Protein AF-A0A945LYD2-F1 (afdb_monomer)

Foldseek 3Di:
DLVCLVVVVVDDLQVVLVVLLVLQQDLDNVVVLVVCVVSVNNCVQCVLFDDCQLLRLLSVVCVVVVHGDSLLSVLLRNLNRPDDQQVSLVVNCVSNVPDPVSSVLSSLLRPDDCLLDLPHDVLSLLVVCQVPNLVSSLSNLSSNSSVVCSPDVDDDPCVSSVVSNVCSVPDDHDDDLDDLVLVVVVVDDDDPVSVVLSVVLVVVCSVVVVPDHSVRSSVSSVVVVVVVD

Radius of gyration: 21.85 Å; Cα contacts (8 Å, |Δi|>4): 230; chains: 1; bounding box: 55×28×66 Å

Solvent-accessible surface area (backbone atoms only — not comparable to full-atom values): 12938 Å² total; per-residue (Å²): 110,64,94,53,50,88,57,55,87,77,54,60,41,60,59,52,37,55,50,50,44,54,46,48,55,39,87,72,39,57,72,62,51,52,54,30,44,78,48,53,45,38,50,74,78,38,69,61,56,50,54,56,50,27,32,52,36,33,43,54,54,29,56,78,68,75,53,80,56,35,68,58,46,51,47,24,28,42,65,56,32,76,100,58,38,62,71,47,30,53,57,49,22,63,60,36,58,47,51,72,70,55,30,54,50,47,29,62,52,46,43,88,60,83,45,62,41,76,89,47,55,70,66,43,41,50,52,40,33,69,74,63,32,43,72,50,43,46,53,34,40,50,46,47,52,10,41,54,49,47,75,39,94,68,85,71,81,59,64,52,56,52,49,53,50,46,55,40,71,70,59,72,93,80,75,76,73,72,54,74,64,61,46,44,75,72,68,50,71,93,55,70,68,47,58,55,52,50,51,55,43,48,54,54,33,52,75,53,70,67,66,66,50,51,67,56,48,53,53,50,41,52,53,54,57,70,72,70,116

pLDDT: mean 84.64, std 12.63, range [41.0, 95.0]

Sequence (229 aa):
CRAHADTLPGLSPERVWSEIRRLLMAPDPVPVLEMMGQAGVLQQILPEAGDLGTLGQLVLIERDLNENDPLRRLAAILFGCGDRHEDCAHDIAVRLHLSNAERDRLATILAFEPQAAPEATQVVWRLALYKIGPARFRDRVLLGWADAGAGSGTGADDAPWREMLGVAADWQPVEMPLRGRDVLDLGVPAGEKIGELLAKVEDWWIVGDFAASREACLEKLKEFEQAGD

Structure (mmCIF, N/CA/C/O backbone):
data_AF-A0A945LYD2-F1
#
_entry.id   AF-A0A945LYD2-F1
#
loop_
_atom_site.group_PDB
_atom_site.id
_atom_site.type_symbol
_atom_site.label_atom_id
_atom_site.label_alt_id
_atom_site.label_comp_id
_atom_site.label_asym_id
_atom_site.label_entity_id
_atom_site.label_seq_id
_atom_site.pdbx_PDB_ins_code
_atom_site.Cartn_x
_atom_site.Cartn_y
_atom_site.Cartn_z
_atom_site.occupancy
_atom_site.B_iso_or_equiv
_atom_site.auth_seq_id
_atom_site.auth_comp_id
_atom_site.auth_asym_id
_atom_site.auth_atom_id
_atom_site.pdbx_PDB_model_num
ATOM 1 N N . CYS A 1 1 ? 10.673 -1.289 -34.523 1.00 47.25 1 CYS A N 1
ATOM 2 C CA . CYS A 1 1 ? 9.757 -0.819 -33.459 1.00 47.25 1 CYS A CA 1
ATOM 3 C C . CYS A 1 1 ? 9.175 0.562 -33.764 1.00 47.25 1 CYS A C 1
ATOM 5 O O . CYS A 1 1 ? 7.972 0.634 -33.945 1.00 47.25 1 CYS A O 1
ATOM 7 N N . ARG A 1 2 ? 9.988 1.620 -33.933 1.00 41.47 2 ARG A N 1
ATOM 8 C CA . ARG A 1 2 ? 9.501 2.997 -34.186 1.00 41.47 2 ARG A CA 1
ATOM 9 C C . ARG A 1 2 ? 8.551 3.140 -35.398 1.00 41.47 2 ARG A C 1
ATOM 11 O O . ARG A 1 2 ? 7.560 3.838 -35.302 1.00 41.47 2 ARG A O 1
ATOM 18 N N . ALA A 1 3 ? 8.793 2.418 -36.496 1.00 41.00 3 ALA A N 1
ATOM 19 C CA . ALA A 1 3 ? 7.961 2.470 -37.711 1.00 41.00 3 ALA A CA 1
ATOM 20 C C . ALA A 1 3 ? 6.593 1.751 -37.620 1.00 41.00 3 ALA A C 1
ATOM 22 O O . ALA A 1 3 ? 5.803 1.832 -38.552 1.00 41.00 3 ALA A O 1
ATOM 23 N N . HIS A 1 4 ? 6.321 1.025 -36.529 1.00 51.44 4 HIS A N 1
ATOM 24 C CA . HIS A 1 4 ? 5.069 0.281 -36.328 1.00 51.44 4 HIS A CA 1
ATOM 25 C C . HIS A 1 4 ? 4.388 0.620 -34.992 1.00 51.44 4 HIS A C 1
ATOM 27 O O . HIS A 1 4 ? 3.420 -0.041 -34.624 1.00 51.44 4 HIS A O 1
ATOM 33 N N . ALA A 1 5 ? 4.869 1.635 -34.262 1.00 52.25 5 ALA A N 1
ATOM 34 C CA . ALA A 1 5 ? 4.288 2.044 -32.980 1.00 52.25 5 ALA A CA 1
ATOM 35 C C . ALA A 1 5 ? 2.798 2.413 -33.121 1.00 52.25 5 ALA A C 1
ATOM 37 O O . ALA A 1 5 ? 1.985 2.028 -32.288 1.00 52.25 5 ALA A O 1
ATOM 38 N N . ASP A 1 6 ? 2.420 3.015 -34.249 1.00 54.59 6 ASP A N 1
ATOM 39 C CA . ASP A 1 6 ? 1.044 3.428 -34.555 1.00 54.59 6 ASP A CA 1
ATOM 40 C C . ASP A 1 6 ? 0.073 2.248 -34.780 1.00 54.59 6 ASP A C 1
ATOM 42 O O . ASP A 1 6 ? -1.134 2.448 -34.881 1.00 54.59 6 ASP A O 1
ATOM 46 N N . THR A 1 7 ? 0.575 1.006 -34.856 1.00 53.66 7 THR A N 1
ATOM 47 C CA . THR A 1 7 ? -0.250 -0.216 -34.992 1.00 53.66 7 THR A CA 1
ATOM 48 C C . THR A 1 7 ? -0.587 -0.888 -33.656 1.00 53.66 7 THR A C 1
ATOM 50 O O . THR A 1 7 ? -1.392 -1.819 -33.620 1.00 53.66 7 THR A O 1
ATOM 53 N N . LEU A 1 8 ? -0.026 -0.392 -32.545 1.00 54.53 8 LEU A N 1
ATOM 54 C CA . LEU A 1 8 ? -0.314 -0.865 -31.185 1.00 54.53 8 LEU A CA 1
ATOM 55 C C . LEU A 1 8 ? -1.794 -0.763 -30.756 1.00 54.53 8 LEU A C 1
ATOM 57 O O . LEU A 1 8 ? -2.227 -1.668 -30.043 1.00 54.53 8 LEU A O 1
ATOM 61 N N . PRO A 1 9 ? -2.610 0.215 -31.213 1.00 54.62 9 PRO A N 1
ATOM 62 C CA . PRO A 1 9 ? -4.038 0.272 -30.879 1.00 54.62 9 PRO A CA 1
ATOM 63 C C . PRO A 1 9 ? -4.859 -0.937 -31.366 1.00 54.62 9 PRO A C 1
ATOM 65 O O . PRO A 1 9 ? -6.014 -1.085 -30.980 1.00 54.62 9 PRO A O 1
ATOM 68 N N . GLY A 1 10 ? -4.291 -1.796 -32.226 1.00 53.03 10 GLY A N 1
ATOM 69 C CA . GLY A 1 10 ? -4.915 -3.039 -32.696 1.00 53.03 10 GLY A CA 1
ATOM 70 C C . GLY A 1 10 ? -4.615 -4.282 -31.844 1.00 53.03 10 GLY A C 1
ATOM 71 O O . GLY A 1 10 ? -5.091 -5.370 -32.173 1.00 53.03 10 GLY A O 1
ATOM 72 N N . LEU A 1 11 ? -3.809 -4.164 -30.783 1.00 59.53 11 LEU A N 1
ATOM 73 C CA . LEU A 1 11 ? -3.533 -5.260 -29.850 1.00 59.53 11 LEU A CA 1
ATOM 74 C C . LEU A 1 11 ? -4.596 -5.308 -28.751 1.00 59.53 11 LEU A C 1
ATOM 76 O O . LEU A 1 11 ? -5.030 -4.275 -28.253 1.00 59.53 11 LEU A O 1
ATOM 80 N N . SER A 1 12 ? -4.991 -6.519 -28.341 1.00 70.25 12 SER A N 1
ATOM 81 C CA . SER A 1 12 ? -5.886 -6.670 -27.188 1.00 70.25 12 SER A CA 1
ATOM 82 C C . SER A 1 12 ? -5.200 -6.094 -25.935 1.00 70.25 12 SER A C 1
ATOM 84 O O . SER A 1 12 ? -4.045 -6.458 -25.665 1.00 70.25 12 SER A O 1
ATOM 86 N N . PRO A 1 13 ? -5.878 -5.215 -25.179 1.00 68.12 13 PRO A N 1
ATOM 87 C CA . PRO A 1 13 ? -5.352 -4.614 -23.953 1.00 68.12 13 PRO A CA 1
ATOM 88 C C . PRO A 1 13 ? -4.816 -5.634 -22.938 1.00 68.12 13 PRO A C 1
ATOM 90 O O . PRO A 1 13 ? -3.784 -5.415 -22.305 1.00 68.12 13 PRO A O 1
ATOM 93 N N . GLU A 1 14 ? -5.443 -6.809 -22.852 1.00 68.75 14 GLU A N 1
ATOM 94 C CA . GLU A 1 14 ? -5.019 -7.895 -21.964 1.00 68.75 14 GLU A CA 1
ATOM 95 C C . GLU A 1 14 ? -3.641 -8.451 -22.353 1.00 68.75 14 GLU A C 1
ATOM 97 O O . GLU A 1 14 ? -2.818 -8.788 -21.496 1.00 68.75 14 GLU A O 1
ATOM 102 N N . ARG A 1 15 ? -3.349 -8.523 -23.659 1.00 79.75 15 ARG A N 1
ATOM 103 C CA . ARG A 1 15 ? -2.027 -8.950 -24.141 1.00 79.75 15 ARG A CA 1
ATOM 104 C C . ARG A 1 15 ? -0.981 -7.889 -23.826 1.00 79.75 15 ARG A C 1
ATOM 106 O O . ARG A 1 15 ? 0.113 -8.256 -23.403 1.00 79.75 15 ARG A O 1
ATOM 113 N N . VAL A 1 16 ? -1.334 -6.611 -23.966 1.00 83.38 16 VAL A N 1
ATOM 114 C CA . VAL A 1 16 ? -0.452 -5.477 -23.659 1.00 83.38 16 VAL A CA 1
ATOM 115 C C . VAL A 1 16 ? -0.010 -5.514 -22.194 1.00 83.38 16 VAL A C 1
ATOM 117 O O . VAL A 1 16 ? 1.194 -5.527 -21.934 1.00 83.38 16 VAL A O 1
ATOM 120 N N . TRP A 1 17 ? -0.941 -5.649 -21.242 1.00 85.62 17 TRP A N 1
ATOM 121 C CA . TRP A 1 17 ? -0.569 -5.782 -19.829 1.00 85.62 17 TRP A CA 1
ATOM 122 C C . TRP A 1 17 ? 0.257 -7.040 -19.554 1.00 85.62 17 TRP A C 1
ATOM 124 O O . TRP A 1 17 ? 1.246 -6.974 -18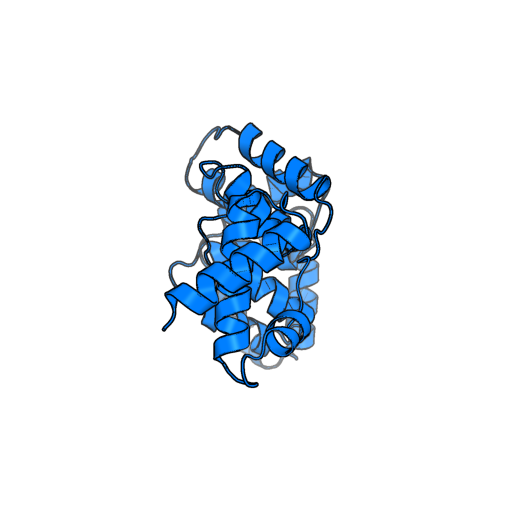.830 1.00 85.62 17 TRP A O 1
ATOM 134 N N . SER A 1 18 ? -0.069 -8.180 -20.172 1.00 85.75 18 SER A N 1
ATOM 135 C CA . SER A 1 18 ? 0.705 -9.415 -19.973 1.00 85.75 18 SER A CA 1
ATOM 136 C C . SER A 1 18 ? 2.171 -9.302 -20.423 1.00 85.75 18 SER A C 1
ATOM 138 O O . SER A 1 18 ? 3.049 -9.930 -19.827 1.00 85.75 18 SER A O 1
ATOM 140 N N . GLU A 1 19 ? 2.442 -8.535 -21.484 1.00 89.94 19 GLU A N 1
ATOM 141 C CA . GLU A 1 19 ? 3.795 -8.268 -21.984 1.00 89.94 19 GLU A CA 1
ATOM 142 C C . GLU A 1 19 ? 4.511 -7.255 -21.081 1.00 89.94 19 GLU A C 1
ATOM 144 O O . GLU A 1 19 ? 5.646 -7.507 -20.680 1.00 89.94 19 GLU A O 1
ATOM 149 N N . ILE A 1 20 ? 3.840 -6.165 -20.677 1.00 89.44 20 ILE A N 1
ATOM 150 C CA . ILE A 1 20 ? 4.404 -5.193 -19.722 1.00 89.44 20 ILE A CA 1
ATOM 151 C C . ILE A 1 20 ? 4.743 -5.875 -18.402 1.00 89.44 20 ILE A C 1
ATOM 153 O O . ILE A 1 20 ? 5.842 -5.708 -17.889 1.00 89.44 20 ILE A O 1
ATOM 157 N 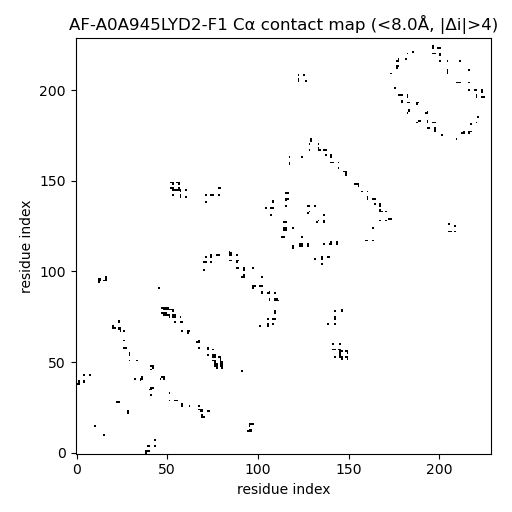N . ARG A 1 21 ? 3.838 -6.689 -17.857 1.00 91.38 21 ARG A N 1
ATOM 158 C CA . ARG A 1 21 ? 4.070 -7.422 -16.612 1.00 91.38 21 ARG A CA 1
ATOM 159 C C . ARG A 1 21 ? 5.304 -8.314 -16.720 1.00 91.38 21 ARG A C 1
ATOM 161 O O . ARG A 1 21 ? 6.131 -8.305 -15.816 1.00 91.38 21 ARG A O 1
ATOM 168 N N . ARG A 1 22 ? 5.459 -9.047 -17.829 1.00 91.81 22 ARG A N 1
ATOM 169 C CA . ARG A 1 22 ? 6.655 -9.867 -18.091 1.00 91.81 22 ARG A CA 1
ATOM 170 C C . ARG A 1 22 ? 7.920 -9.025 -18.186 1.00 91.81 22 ARG A C 1
ATOM 172 O O . ARG A 1 22 ? 8.936 -9.418 -17.621 1.00 91.81 22 ARG A O 1
ATOM 179 N N . LEU A 1 23 ? 7.848 -7.876 -18.855 1.00 93.00 23 LEU A N 1
ATOM 180 C CA . LEU A 1 23 ? 8.952 -6.927 -18.928 1.00 93.00 23 LEU A CA 1
ATOM 181 C C . LEU A 1 23 ? 9.345 -6.431 -17.531 1.00 93.00 23 LEU A C 1
ATOM 183 O O . LEU A 1 23 ? 10.512 -6.505 -17.169 1.00 93.00 23 LEU A O 1
ATOM 187 N N . LEU A 1 24 ? 8.375 -6.001 -16.722 1.00 94.19 24 LEU A N 1
ATOM 188 C CA . LEU A 1 24 ? 8.600 -5.496 -15.366 1.00 94.19 24 LEU A CA 1
ATOM 189 C C . LEU A 1 24 ? 9.110 -6.575 -14.404 1.00 94.19 24 LEU A C 1
ATOM 191 O O . LEU A 1 24 ? 9.781 -6.239 -13.436 1.00 94.19 24 LEU A O 1
ATOM 195 N N . MET A 1 25 ? 8.848 -7.857 -14.668 1.00 93.75 25 MET A N 1
ATOM 196 C CA . MET A 1 25 ? 9.414 -8.972 -13.898 1.00 93.75 25 MET A CA 1
ATOM 197 C C . MET A 1 25 ? 10.891 -9.260 -14.209 1.00 93.75 25 MET A C 1
ATOM 199 O O . MET A 1 25 ? 11.510 -10.031 -13.473 1.00 93.75 25 MET A O 1
ATOM 203 N N . ALA A 1 26 ? 11.461 -8.688 -15.277 1.00 93.56 26 ALA A N 1
ATOM 204 C CA . ALA A 1 26 ? 12.870 -8.877 -15.618 1.00 93.56 26 ALA A CA 1
ATOM 205 C C . ALA A 1 26 ? 13.794 -8.349 -14.501 1.00 93.56 26 ALA A C 1
ATOM 207 O O . ALA A 1 26 ? 13.408 -7.422 -13.792 1.00 93.56 26 ALA A O 1
ATOM 208 N N . PRO A 1 27 ? 15.023 -8.876 -14.339 1.00 91.06 27 PRO A N 1
ATOM 209 C CA . PRO A 1 27 ? 15.944 -8.405 -13.301 1.00 91.06 27 PRO A CA 1
ATOM 210 C C . PRO A 1 27 ? 16.184 -6.892 -13.339 1.00 91.06 27 PRO A C 1
ATOM 212 O O . PRO A 1 27 ? 16.185 -6.259 -12.291 1.00 91.06 27 PRO A O 1
ATOM 215 N N . ASP A 1 28 ? 16.311 -6.329 -14.542 1.00 92.88 28 ASP A N 1
ATOM 216 C CA . ASP A 1 28 ? 16.414 -4.892 -14.778 1.00 92.88 28 ASP A CA 1
ATOM 217 C C . ASP A 1 28 ? 15.573 -4.493 -16.012 1.00 92.88 28 ASP A C 1
ATOM 219 O O . ASP A 1 28 ? 15.980 -4.757 -17.149 1.00 92.88 28 ASP A O 1
ATOM 223 N N . PRO A 1 29 ? 14.371 -3.919 -15.817 1.00 93.75 29 PRO A N 1
ATOM 224 C CA . PRO A 1 29 ? 13.507 -3.470 -16.905 1.00 93.75 29 PRO A CA 1
ATOM 225 C C . PRO A 1 29 ? 13.870 -2.077 -17.447 1.00 93.75 29 PRO A C 1
ATOM 227 O O . PRO A 1 29 ? 13.348 -1.696 -18.500 1.00 93.75 29 PRO A O 1
ATOM 230 N N . VAL A 1 30 ? 14.727 -1.310 -16.759 1.00 93.81 30 VAL A N 1
ATOM 231 C CA . VAL A 1 30 ? 14.937 0.121 -17.040 1.00 93.81 30 VAL A CA 1
ATOM 232 C C . VAL A 1 30 ? 15.481 0.370 -18.450 1.00 93.81 30 VAL A C 1
ATOM 234 O O . VAL A 1 30 ? 14.837 1.125 -19.181 1.00 93.81 30 VAL A O 1
ATOM 237 N N . PRO A 1 31 ? 16.549 -0.308 -18.925 1.00 94.50 31 PRO A N 1
ATOM 238 C CA . PRO A 1 31 ? 17.114 -0.018 -20.247 1.00 94.50 31 PRO A CA 1
ATOM 239 C C . PRO A 1 31 ? 16.117 -0.237 -21.391 1.00 94.50 31 PRO A C 1
ATOM 241 O O . PRO A 1 31 ? 16.103 0.490 -22.385 1.00 94.50 31 PRO A O 1
ATOM 244 N N . VAL A 1 32 ? 15.246 -1.243 -21.261 1.00 93.31 32 VAL A N 1
ATOM 245 C CA . VAL A 1 32 ? 14.228 -1.540 -22.276 1.00 93.31 32 VAL A CA 1
ATOM 246 C C . VAL A 1 32 ? 13.126 -0.483 -22.263 1.00 93.31 32 VAL A C 1
ATOM 248 O O . VAL A 1 32 ? 12.699 -0.038 -23.330 1.00 93.31 32 VAL A O 1
ATOM 251 N N . LEU A 1 33 ? 12.684 -0.052 -21.079 1.00 92.50 33 LEU A N 1
ATOM 252 C CA . LEU A 1 33 ? 11.683 1.006 -20.936 1.00 92.50 33 LEU A CA 1
ATOM 253 C C . LEU A 1 33 ? 12.204 2.356 -21.446 1.00 92.50 33 LEU A C 1
ATOM 255 O O . LEU A 1 33 ? 11.467 3.060 -22.137 1.00 92.50 33 LEU 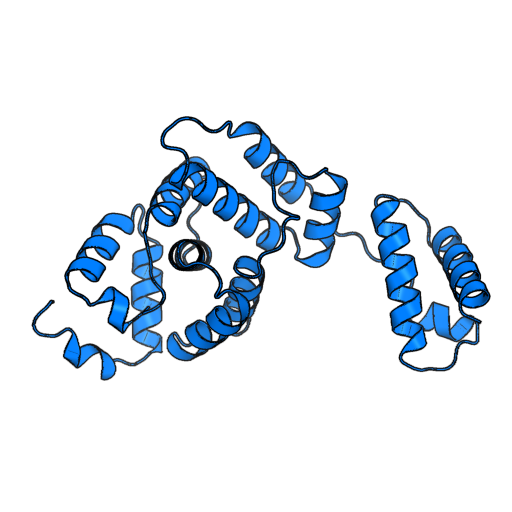A O 1
ATOM 259 N N . GLU A 1 34 ? 13.478 2.678 -21.217 1.00 92.06 34 GLU A N 1
ATOM 260 C CA . GLU A 1 34 ? 14.131 3.859 -21.796 1.00 92.06 34 GLU A CA 1
ATOM 261 C C . GLU A 1 34 ? 14.139 3.802 -23.328 1.00 92.06 34 GLU A C 1
ATOM 263 O O . GLU A 1 34 ? 13.746 4.765 -23.993 1.00 92.06 34 GLU A O 1
ATOM 268 N N . MET A 1 35 ? 14.510 2.657 -23.915 1.00 91.81 35 MET A N 1
ATOM 269 C CA . MET A 1 35 ? 14.451 2.459 -25.369 1.00 91.81 35 MET A CA 1
ATOM 270 C C . MET A 1 35 ? 13.019 2.588 -25.912 1.00 91.81 35 MET A C 1
ATOM 272 O O . MET A 1 35 ? 12.811 3.164 -26.985 1.00 91.81 35 MET A O 1
ATOM 276 N N . MET A 1 36 ? 12.021 2.071 -25.188 1.00 90.50 36 MET A N 1
ATOM 277 C CA . MET A 1 36 ? 10.605 2.218 -25.541 1.00 90.50 36 MET A CA 1
ATOM 278 C C . MET A 1 36 ? 10.153 3.680 -25.472 1.00 90.50 36 MET A C 1
ATOM 280 O O . MET A 1 36 ? 9.443 4.125 -26.377 1.00 90.50 36 MET A O 1
ATOM 284 N N . GLY A 1 37 ? 10.589 4.431 -24.458 1.00 88.50 37 GLY A N 1
ATOM 285 C CA . GLY A 1 37 ? 10.335 5.866 -24.321 1.00 88.50 37 GLY A CA 1
ATOM 286 C C . GLY A 1 37 ? 10.969 6.677 -25.451 1.00 88.50 37 GLY A C 1
ATOM 287 O O . GLY A 1 37 ? 10.287 7.446 -26.123 1.00 88.50 37 GLY A O 1
ATOM 288 N N . GLN A 1 38 ? 12.239 6.422 -25.778 1.00 88.19 38 GLN A N 1
ATOM 289 C CA . GLN A 1 38 ? 12.917 7.053 -26.920 1.00 88.19 38 GLN A CA 1
ATOM 290 C C . GLN A 1 38 ? 12.245 6.720 -28.261 1.00 88.19 38 GLN A C 1
ATOM 292 O O . GLN A 1 38 ? 12.308 7.501 -29.214 1.00 88.19 38 GLN A O 1
ATOM 297 N N . ALA A 1 39 ? 11.618 5.549 -28.379 1.00 87.88 39 ALA A N 1
ATOM 298 C CA . ALA A 1 39 ? 10.856 5.158 -29.559 1.00 87.88 39 ALA A CA 1
ATOM 299 C C . ALA A 1 39 ? 9.422 5.720 -29.588 1.00 87.88 39 ALA A C 1
ATOM 301 O O . ALA A 1 39 ? 8.746 5.517 -30.595 1.00 87.88 39 ALA A O 1
ATOM 302 N N . GLY A 1 40 ? 8.967 6.394 -28.524 1.00 84.44 40 GLY A N 1
ATOM 303 C CA . GLY A 1 40 ? 7.591 6.873 -28.356 1.00 84.44 40 GLY A CA 1
ATOM 304 C C . GLY A 1 40 ? 6.571 5.761 -28.100 1.00 84.44 40 GLY A C 1
ATOM 305 O O . GLY A 1 40 ? 5.374 6.013 -28.118 1.00 84.44 40 GLY A O 1
ATOM 306 N N . VAL A 1 41 ? 7.024 4.522 -27.886 1.00 87.25 41 VAL A N 1
ATOM 307 C CA . VAL A 1 41 ? 6.159 3.357 -27.644 1.00 87.25 41 VAL A CA 1
ATOM 308 C C . VAL A 1 41 ? 5.611 3.382 -26.223 1.00 87.25 41 VAL A C 1
ATOM 310 O O . VAL A 1 41 ? 4.447 3.050 -26.017 1.00 87.25 41 VAL A O 1
ATOM 313 N N . LEU A 1 42 ? 6.429 3.787 -25.245 1.00 85.88 42 LEU A N 1
ATOM 314 C CA . LEU A 1 42 ? 6.014 3.804 -23.844 1.00 85.88 42 LEU A CA 1
ATOM 315 C C . LEU A 1 42 ? 4.840 4.766 -23.630 1.00 85.88 42 LEU A C 1
ATOM 317 O O . LEU A 1 42 ? 3.852 4.368 -23.032 1.00 85.88 42 LEU A O 1
ATOM 321 N N . GLN A 1 43 ? 4.890 5.966 -24.213 1.00 86.88 43 GLN A N 1
ATOM 322 C CA . GLN A 1 43 ? 3.840 6.983 -24.088 1.00 86.88 43 GLN A CA 1
ATOM 323 C C . GLN A 1 43 ? 2.528 6.599 -24.786 1.00 86.88 43 GLN A C 1
ATOM 325 O O . GLN A 1 43 ? 1.485 7.126 -24.428 1.00 86.88 43 GLN A O 1
ATOM 330 N N . GLN A 1 44 ? 2.549 5.677 -25.756 1.00 84.75 44 GLN A N 1
ATOM 331 C CA . GLN A 1 44 ? 1.319 5.142 -26.363 1.00 84.75 44 GLN A CA 1
ATOM 332 C C . GLN A 1 44 ? 0.593 4.170 -25.426 1.00 84.75 44 GLN A C 1
ATOM 334 O O . GLN A 1 44 ? -0.620 4.006 -25.517 1.00 84.75 44 GLN A O 1
ATOM 339 N N . ILE A 1 45 ? 1.335 3.505 -24.535 1.00 83.94 45 ILE A N 1
ATOM 340 C CA . ILE A 1 45 ? 0.790 2.500 -23.617 1.00 83.94 45 ILE A CA 1
ATOM 341 C C . ILE A 1 45 ? 0.520 3.111 -22.237 1.00 83.94 45 ILE A C 1
ATOM 343 O O . ILE A 1 45 ? -0.521 2.860 -21.633 1.00 83.94 45 ILE A O 1
ATOM 347 N N . LEU A 1 46 ? 1.450 3.932 -21.757 1.00 85.50 46 LEU A N 1
ATOM 348 C CA . LEU A 1 46 ? 1.464 4.647 -20.486 1.00 85.50 46 LEU A CA 1
ATOM 349 C C . LEU A 1 46 ? 1.821 6.122 -20.748 1.00 85.50 46 LEU A C 1
ATOM 351 O O . LEU A 1 46 ? 2.982 6.496 -20.582 1.00 85.50 46 LEU A O 1
ATOM 355 N N . PRO A 1 47 ? 0.866 6.976 -21.175 1.00 85.25 47 PRO A N 1
ATOM 356 C CA . PRO A 1 47 ? 1.091 8.413 -21.331 1.00 85.25 47 PRO A CA 1
ATOM 357 C C . PRO A 1 47 ? 1.537 9.102 -20.036 1.00 85.25 47 PRO A C 1
ATOM 359 O O . PRO A 1 47 ? 2.144 10.166 -20.084 1.00 85.25 47 PRO A O 1
ATOM 362 N N . GLU A 1 48 ? 1.238 8.501 -18.884 1.00 84.25 48 GLU A N 1
ATOM 363 C CA . GLU A 1 48 ? 1.617 8.989 -17.559 1.00 84.25 48 GLU A CA 1
ATOM 364 C C . GLU A 1 48 ? 3.060 8.646 -17.182 1.00 84.25 48 GLU A C 1
ATOM 366 O O . GLU A 1 48 ? 3.561 9.167 -16.190 1.00 84.25 48 GLU A O 1
ATOM 371 N N . ALA A 1 49 ? 3.734 7.780 -17.948 1.00 83.06 49 ALA A N 1
ATOM 372 C CA . ALA A 1 49 ? 5.113 7.406 -17.667 1.00 83.06 49 ALA A CA 1
ATOM 373 C C . ALA A 1 49 ? 6.038 8.627 -17.792 1.00 83.06 49 ALA A C 1
ATOM 375 O O . ALA A 1 49 ? 6.165 9.222 -18.869 1.00 83.06 49 ALA A O 1
ATOM 376 N N . GLY A 1 50 ? 6.674 8.976 -16.674 1.00 77.75 50 GLY A N 1
ATOM 377 C CA . GLY A 1 50 ? 7.619 10.081 -16.556 1.00 77.75 50 GLY A CA 1
ATOM 378 C C . GLY A 1 50 ? 9.073 9.613 -16.551 1.00 77.75 50 GLY A C 1
ATOM 379 O O . GLY A 1 50 ? 9.467 8.736 -17.323 1.00 77.75 50 GLY A O 1
ATOM 380 N N . ASP A 1 51 ? 9.870 10.229 -15.679 1.00 84.06 51 ASP A N 1
ATOM 381 C CA . ASP A 1 51 ? 11.245 9.808 -15.420 1.00 84.06 51 ASP A CA 1
ATOM 382 C C . ASP A 1 51 ? 11.293 8.407 -14.785 1.00 84.06 51 ASP A C 1
ATOM 384 O O . ASP A 1 51 ? 10.429 8.036 -13.990 1.00 84.06 51 ASP A O 1
ATOM 388 N N . LEU A 1 52 ? 12.309 7.621 -15.147 1.00 90.19 52 LEU A N 1
ATOM 389 C CA . LEU A 1 52 ? 12.480 6.244 -14.671 1.00 90.19 52 LEU A CA 1
ATOM 390 C C . LEU A 1 52 ? 13.463 6.135 -13.494 1.00 90.19 52 LEU A C 1
ATOM 392 O O . LEU A 1 52 ? 13.780 5.017 -13.081 1.00 90.19 52 LEU A O 1
ATOM 396 N N . GLY A 1 53 ? 13.929 7.254 -12.926 1.00 89.50 53 GLY A N 1
ATOM 397 C CA . GLY A 1 53 ? 14.879 7.277 -11.812 1.00 89.50 53 GLY A CA 1
ATOM 398 C C . GLY A 1 53 ? 14.386 6.495 -10.593 1.00 89.50 53 GLY A C 1
ATOM 399 O O . GLY A 1 53 ? 15.106 5.631 -10.087 1.00 89.50 53 GLY A O 1
ATOM 400 N N . THR A 1 54 ? 13.130 6.707 -10.187 1.00 90.19 54 THR A N 1
ATOM 401 C CA . THR A 1 54 ? 12.496 5.972 -9.077 1.00 90.19 54 THR A CA 1
ATOM 402 C C . THR A 1 54 ? 12.418 4.473 -9.367 1.00 90.19 54 THR A C 1
ATOM 404 O O . THR A 1 54 ? 12.712 3.656 -8.497 1.00 90.19 54 THR A O 1
ATOM 407 N N . LEU A 1 55 ? 12.101 4.071 -10.605 1.00 93.50 55 LEU A N 1
ATOM 408 C CA . LEU A 1 55 ? 12.120 2.654 -10.985 1.00 93.50 55 LEU A CA 1
ATOM 409 C C . LEU A 1 55 ? 13.535 2.063 -10.890 1.00 93.50 55 LEU A C 1
ATOM 411 O O . LEU A 1 55 ? 13.694 0.953 -10.386 1.00 93.50 55 LEU A O 1
ATOM 415 N N . GLY A 1 56 ? 14.555 2.792 -11.348 1.00 92.94 56 GLY A N 1
ATOM 416 C CA . GLY A 1 56 ? 15.948 2.352 -11.267 1.00 92.94 56 GLY A CA 1
ATOM 417 C C . GLY A 1 56 ? 16.410 2.112 -9.833 1.00 92.94 56 GLY A C 1
ATOM 418 O O . GLY A 1 56 ? 16.988 1.063 -9.546 1.00 92.94 56 GLY A O 1
ATOM 419 N N . GLN A 1 57 ? 16.089 3.024 -8.913 1.00 92.56 57 GLN A N 1
ATOM 420 C CA . GLN A 1 57 ? 16.395 2.842 -7.491 1.00 92.56 57 GLN A CA 1
ATOM 421 C C . GLN A 1 57 ? 15.614 1.678 -6.879 1.00 92.56 57 GLN A C 1
ATOM 423 O O . GLN A 1 57 ? 16.193 0.851 -6.173 1.00 92.56 57 GLN A O 1
ATOM 428 N N . LEU A 1 58 ? 14.324 1.550 -7.210 1.00 94.19 58 LEU A N 1
ATOM 429 C CA . LEU A 1 58 ? 13.502 0.441 -6.733 1.00 94.19 58 LEU A CA 1
ATOM 430 C C . LEU A 1 58 ? 14.090 -0.911 -7.152 1.00 94.19 58 LEU A C 1
ATOM 432 O O . LEU A 1 58 ? 14.122 -1.831 -6.343 1.00 94.19 58 LEU A O 1
ATOM 436 N N . VAL A 1 59 ? 14.585 -1.039 -8.386 1.00 95.00 59 VAL A N 1
ATOM 437 C CA . VAL A 1 59 ? 15.208 -2.278 -8.881 1.00 95.00 59 VAL A CA 1
ATOM 438 C C . VAL A 1 59 ? 16.438 -2.661 -8.053 1.00 95.00 59 VAL A C 1
ATOM 440 O O . VAL A 1 59 ? 16.619 -3.842 -7.755 1.00 95.00 59 VAL A O 1
ATOM 443 N N . LEU A 1 60 ? 17.266 -1.691 -7.653 1.00 93.38 60 LEU A N 1
ATOM 444 C CA . LEU A 1 60 ? 18.432 -1.941 -6.797 1.00 93.38 60 LEU A CA 1
ATOM 445 C C . LEU A 1 60 ? 18.010 -2.399 -5.395 1.00 93.38 60 LEU A C 1
ATOM 447 O O . LEU A 1 60 ? 18.498 -3.424 -4.919 1.00 93.38 60 LEU A O 1
ATOM 451 N N . ILE A 1 61 ? 17.056 -1.692 -4.781 1.00 93.56 61 ILE A N 1
ATOM 452 C CA . ILE A 1 61 ? 16.516 -2.020 -3.454 1.00 93.56 61 ILE A CA 1
ATOM 453 C C . ILE A 1 61 ? 15.872 -3.413 -3.461 1.00 93.56 61 ILE A C 1
ATOM 455 O O . ILE A 1 61 ? 16.161 -4.248 -2.606 1.00 93.56 61 ILE A O 1
ATOM 459 N N . GLU A 1 62 ? 15.018 -3.697 -4.445 1.00 94.88 62 GLU A N 1
ATOM 460 C CA . GLU A 1 62 ? 14.359 -4.996 -4.585 1.00 94.88 62 GLU A CA 1
ATOM 461 C C . GLU A 1 62 ? 15.364 -6.128 -4.801 1.00 94.88 62 GLU A C 1
ATOM 463 O O . GLU A 1 62 ? 15.186 -7.208 -4.240 1.00 94.88 62 GLU A O 1
ATOM 468 N N . ARG A 1 63 ? 16.444 -5.892 -5.559 1.00 93.06 63 ARG A N 1
ATOM 469 C CA . ARG A 1 63 ? 17.508 -6.886 -5.739 1.00 93.06 63 ARG A CA 1
ATOM 470 C C . ARG A 1 63 ? 18.177 -7.233 -4.412 1.00 93.06 63 ARG A C 1
ATOM 472 O O . ARG A 1 63 ? 18.395 -8.413 -4.143 1.00 93.06 63 ARG A O 1
ATOM 479 N N . ASP A 1 64 ? 18.470 -6.233 -3.587 1.00 93.25 64 ASP A N 1
ATOM 480 C CA . ASP A 1 64 ? 19.086 -6.427 -2.271 1.00 93.25 64 ASP A CA 1
ATOM 481 C C . ASP A 1 64 ? 18.143 -7.137 -1.284 1.00 93.25 64 ASP A C 1
ATOM 483 O O . ASP A 1 64 ? 18.598 -7.869 -0.403 1.00 93.25 64 ASP A O 1
ATOM 487 N N . LEU A 1 65 ? 16.829 -6.974 -1.461 1.00 93.00 65 LEU A N 1
ATOM 488 C CA . LEU A 1 65 ? 15.786 -7.673 -0.702 1.00 93.00 65 LEU A CA 1
ATOM 489 C C . LEU A 1 65 ? 15.372 -9.024 -1.316 1.00 93.00 65 LEU A C 1
ATOM 491 O O . LEU A 1 65 ? 14.572 -9.741 -0.715 1.00 93.00 65 LEU A O 1
ATOM 495 N N . ASN A 1 66 ? 15.921 -9.392 -2.479 1.00 94.31 66 ASN A N 1
ATOM 496 C CA . ASN A 1 66 ? 15.541 -10.568 -3.267 1.00 94.31 66 ASN A CA 1
ATOM 497 C C . ASN A 1 66 ? 14.029 -10.620 -3.588 1.00 94.31 66 ASN A C 1
ATOM 499 O O . ASN A 1 66 ? 13.373 -11.657 -3.455 1.00 94.31 66 ASN A O 1
ATOM 503 N N . GLU A 1 67 ? 13.483 -9.484 -4.018 1.00 93.00 67 GLU A N 1
ATOM 504 C CA . GLU A 1 67 ? 12.089 -9.300 -4.425 1.00 93.00 67 GLU A CA 1
ATOM 505 C C . GLU A 1 67 ? 11.973 -8.874 -5.894 1.00 93.00 67 GLU A C 1
ATOM 507 O O . GLU A 1 67 ? 12.917 -8.368 -6.499 1.00 93.00 67 GLU A O 1
ATOM 512 N N . ASN A 1 68 ? 10.789 -9.068 -6.478 1.00 91.19 68 ASN A N 1
ATOM 513 C CA . ASN A 1 68 ? 10.428 -8.529 -7.786 1.00 91.19 68 ASN A CA 1
ATOM 514 C C . ASN A 1 68 ? 8.899 -8.439 -7.939 1.00 91.19 68 ASN A C 1
ATOM 516 O O . ASN A 1 68 ? 8.240 -9.418 -8.293 1.00 91.19 68 ASN A O 1
ATOM 520 N N . ASP A 1 69 ? 8.315 -7.260 -7.705 1.00 94.50 69 ASP A N 1
ATOM 521 C CA . ASP A 1 69 ? 6.870 -7.065 -7.875 1.00 94.50 69 ASP A CA 1
ATOM 522 C C . ASP A 1 69 ? 6.561 -6.162 -9.086 1.00 94.50 69 ASP A C 1
ATOM 524 O O . ASP A 1 69 ?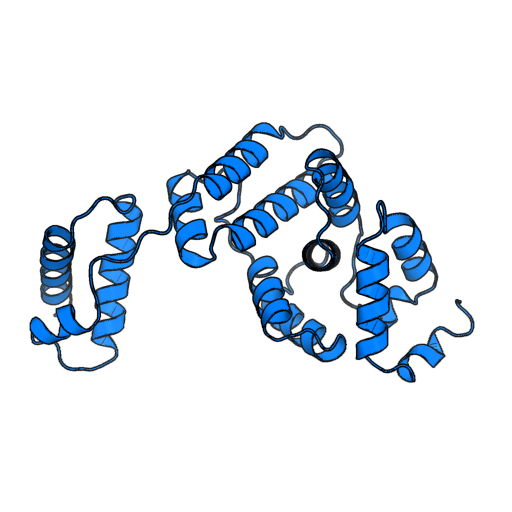 6.877 -4.969 -9.076 1.00 94.50 69 ASP A O 1
ATOM 528 N N . PRO A 1 70 ? 5.926 -6.690 -10.152 1.00 94.25 70 PRO A N 1
ATOM 529 C CA . PRO A 1 70 ? 5.668 -5.909 -11.358 1.00 94.25 70 PRO A CA 1
ATOM 530 C C . PRO A 1 70 ? 4.636 -4.794 -11.149 1.00 94.25 70 PRO A C 1
ATOM 532 O O . PRO A 1 70 ? 4.686 -3.797 -11.863 1.00 94.25 70 PRO A O 1
ATOM 535 N N . LEU A 1 71 ? 3.708 -4.927 -10.196 1.00 93.56 71 LEU A N 1
ATOM 536 C CA . LEU A 1 71 ? 2.716 -3.886 -9.922 1.00 93.56 71 LEU A CA 1
ATOM 537 C C . LEU A 1 71 ? 3.349 -2.726 -9.144 1.00 93.56 71 LEU A C 1
ATOM 539 O O . LEU A 1 71 ? 3.081 -1.568 -9.449 1.00 93.56 71 LEU A O 1
ATOM 543 N N . ARG A 1 72 ? 4.243 -3.024 -8.198 1.00 94.00 72 ARG A N 1
ATOM 544 C CA . ARG A 1 72 ? 5.045 -2.012 -7.497 1.00 94.00 72 ARG A CA 1
ATOM 545 C C . ARG A 1 72 ? 6.001 -1.290 -8.445 1.00 94.00 72 ARG A C 1
ATOM 547 O O . ARG A 1 72 ? 6.119 -0.073 -8.380 1.00 94.00 72 ARG A O 1
ATOM 554 N N . ARG A 1 73 ? 6.620 -2.008 -9.387 1.00 94.62 73 ARG A N 1
ATOM 555 C CA . ARG A 1 73 ? 7.434 -1.393 -10.450 1.00 94.62 73 ARG A CA 1
ATOM 556 C C . ARG A 1 73 ? 6.611 -0.529 -11.400 1.00 94.62 73 ARG A C 1
ATOM 558 O O . ARG A 1 73 ? 7.073 0.541 -11.779 1.00 94.62 73 ARG A O 1
ATOM 565 N N . LEU A 1 74 ? 5.389 -0.946 -11.748 1.00 92.75 74 LEU A N 1
ATOM 566 C CA . LEU A 1 74 ? 4.453 -0.080 -12.469 1.00 92.75 74 LEU A CA 1
ATOM 567 C C . LEU A 1 74 ? 4.173 1.190 -11.658 1.00 92.75 74 LEU A C 1
ATOM 569 O O . LEU A 1 74 ? 4.266 2.282 -12.202 1.00 92.75 74 LEU A O 1
ATOM 573 N N . ALA A 1 75 ? 3.897 1.061 -10.359 1.00 90.81 75 ALA A N 1
ATOM 574 C CA . ALA A 1 75 ? 3.681 2.212 -9.493 1.00 90.81 75 ALA A CA 1
ATOM 575 C C . ALA A 1 75 ? 4.902 3.148 -9.441 1.00 90.81 75 ALA A C 1
ATOM 577 O O . ALA A 1 75 ? 4.710 4.354 -9.490 1.00 90.81 75 ALA A O 1
ATOM 578 N N . ALA A 1 76 ? 6.137 2.633 -9.444 1.00 90.94 76 ALA A N 1
ATOM 579 C CA . ALA A 1 76 ? 7.355 3.454 -9.492 1.00 90.94 76 ALA A CA 1
ATOM 580 C C . ALA A 1 76 ? 7.466 4.310 -10.763 1.00 90.94 76 ALA A C 1
ATOM 582 O O . ALA A 1 76 ? 7.906 5.453 -10.694 1.00 90.94 76 ALA A O 1
ATOM 583 N N . ILE A 1 77 ? 7.032 3.778 -11.913 1.00 90.31 77 ILE A N 1
ATOM 584 C CA . ILE A 1 77 ? 6.984 4.522 -13.187 1.00 90.31 77 ILE A CA 1
ATOM 585 C C . ILE A 1 77 ? 5.987 5.686 -13.105 1.00 90.31 77 ILE A C 1
ATOM 587 O O . ILE A 1 77 ? 6.192 6.732 -13.718 1.00 90.31 77 ILE A O 1
ATOM 591 N N . LEU A 1 78 ? 4.898 5.490 -12.362 1.00 86.00 78 LEU A N 1
ATOM 592 C CA . LEU A 1 78 ? 3.822 6.467 -12.201 1.00 86.00 78 LEU A CA 1
ATOM 593 C C . LEU A 1 78 ? 4.128 7.488 -11.100 1.00 86.00 78 LEU A C 1
ATOM 595 O O . LEU A 1 78 ? 3.722 8.637 -11.215 1.00 86.00 78 LEU A O 1
ATOM 599 N N . PHE A 1 79 ? 4.873 7.083 -10.068 1.00 73.62 79 PHE A N 1
ATOM 600 C CA . PHE A 1 79 ? 5.242 7.914 -8.921 1.00 73.62 79 PHE A CA 1
ATOM 601 C C . PHE A 1 79 ? 6.085 9.132 -9.328 1.00 73.62 79 PHE A C 1
ATOM 603 O O . PHE A 1 79 ? 5.915 10.209 -8.769 1.00 73.62 79 PHE A O 1
ATOM 610 N N . GLY A 1 80 ? 6.928 8.993 -10.358 1.00 61.34 80 GLY A N 1
ATOM 611 C CA . GLY A 1 80 ? 7.711 10.100 -10.923 1.00 61.34 80 GLY A CA 1
ATOM 612 C C . GLY A 1 80 ? 6.891 11.144 -11.702 1.00 61.34 80 GLY A C 1
ATOM 613 O O . GLY A 1 80 ? 7.452 12.130 -12.183 1.00 61.34 80 GLY A O 1
ATOM 614 N N . CYS A 1 81 ? 5.576 10.949 -11.865 1.00 54.06 81 CYS A N 1
ATOM 615 C CA . CYS A 1 81 ? 4.673 11.895 -12.517 1.00 54.06 81 CYS A CA 1
ATOM 616 C C . CYS A 1 81 ? 3.840 12.624 -11.450 1.00 54.06 81 CYS A C 1
ATOM 618 O O . CYS A 1 81 ? 2.876 12.073 -10.931 1.00 54.06 81 CYS A O 1
ATOM 620 N N . GLY A 1 82 ? 4.215 13.859 -11.107 1.00 53.97 82 GLY A N 1
ATOM 621 C CA . GLY A 1 82 ? 3.552 14.627 -10.045 1.00 53.97 82 GLY A CA 1
ATOM 622 C C . GLY A 1 82 ? 2.026 14.812 -10.186 1.00 53.97 82 GLY A C 1
ATOM 623 O O . GLY A 1 82 ? 1.449 14.700 -11.270 1.00 53.97 82 GLY A O 1
ATOM 624 N N . ASP A 1 83 ? 1.398 15.136 -9.050 1.00 52.31 83 ASP A N 1
ATOM 625 C CA . ASP A 1 83 ? 0.027 15.634 -8.806 1.00 52.31 83 ASP A CA 1
ATOM 626 C C . ASP A 1 83 ? -1.176 14.877 -9.410 1.00 52.31 83 ASP A C 1
ATOM 628 O O . ASP A 1 83 ? -2.309 15.349 -9.303 1.00 52.31 83 ASP A O 1
ATOM 632 N N . ARG A 1 84 ? -1.013 13.680 -9.989 1.00 54.09 84 ARG A N 1
ATOM 633 C CA . ARG A 1 84 ? -2.150 12.883 -10.501 1.00 54.09 84 ARG A CA 1
ATOM 634 C C . ARG A 1 84 ? -2.155 11.463 -9.947 1.00 54.09 84 ARG A C 1
ATOM 636 O O . ARG A 1 84 ? -1.715 10.539 -10.617 1.00 54.09 84 ARG A O 1
ATOM 643 N N . HIS A 1 85 ? -2.656 11.282 -8.726 1.00 61.25 85 HIS A N 1
ATOM 644 C CA . HIS A 1 85 ? -2.502 10.005 -8.016 1.00 61.25 85 HIS A CA 1
ATOM 645 C C . HIS A 1 85 ? -3.784 9.160 -7.945 1.00 61.25 85 HIS A C 1
ATOM 647 O O . HIS A 1 85 ? -3.711 7.951 -8.156 1.00 61.25 85 HIS A O 1
ATOM 653 N N . GLU A 1 86 ? -4.960 9.753 -7.715 1.00 56.25 86 GLU A N 1
ATOM 654 C CA . GLU A 1 86 ? -6.184 8.965 -7.476 1.00 56.25 86 GLU A CA 1
ATOM 655 C C . GLU A 1 86 ? -6.936 8.606 -8.770 1.00 56.25 86 GLU A C 1
ATOM 657 O O . GLU A 1 86 ? -7.120 7.423 -9.064 1.00 56.25 86 GLU A O 1
ATOM 662 N N . ASP A 1 87 ? -7.261 9.594 -9.613 1.00 65.88 87 ASP A N 1
ATOM 663 C CA . ASP A 1 87 ? -7.932 9.361 -10.908 1.00 65.88 87 ASP A CA 1
ATOM 664 C C . ASP A 1 87 ? -7.053 8.552 -11.884 1.00 65.88 87 ASP A C 1
ATOM 666 O O . ASP A 1 87 ? -7.528 7.732 -12.670 1.00 65.88 87 ASP A O 1
ATOM 670 N N . CYS A 1 88 ? -5.733 8.708 -11.763 1.00 76.44 88 CYS A N 1
ATOM 671 C CA . CYS A 1 88 ? -4.736 8.042 -12.599 1.00 76.44 88 CYS A CA 1
ATOM 672 C C . CYS A 1 88 ? -4.756 6.511 -12.441 1.00 76.44 88 CYS A C 1
ATOM 674 O O . CYS A 1 88 ? -4.679 5.776 -13.427 1.00 76.44 88 CYS A O 1
ATOM 676 N N . ALA A 1 89 ? -4.921 6.006 -11.211 1.00 81.81 89 ALA A N 1
ATOM 677 C CA . ALA A 1 89 ? -4.958 4.567 -10.953 1.00 81.81 89 ALA A CA 1
ATOM 678 C C . ALA A 1 89 ? -6.163 3.894 -11.630 1.00 81.81 89 ALA A C 1
ATOM 680 O O . ALA A 1 89 ? -6.045 2.776 -12.141 1.00 81.81 89 ALA A O 1
ATOM 681 N N . HIS A 1 90 ? -7.312 4.580 -11.654 1.00 83.12 90 HIS A N 1
ATOM 682 C CA . HIS A 1 90 ? -8.517 4.091 -12.317 1.00 83.12 90 HIS A CA 1
ATOM 683 C C . HIS A 1 90 ? -8.323 4.014 -13.834 1.00 83.12 90 HIS A C 1
ATOM 685 O O . HIS A 1 90 ? -8.522 2.949 -14.422 1.00 83.12 90 HIS A O 1
ATOM 691 N N . ASP A 1 91 ? -7.865 5.100 -14.455 1.00 85.94 91 ASP A N 1
ATOM 692 C CA . ASP A 1 91 ? -7.681 5.179 -15.908 1.00 85.94 91 ASP A CA 1
ATOM 693 C C . ASP A 1 91 ? -6.654 4.161 -16.424 1.00 85.94 91 ASP A C 1
ATOM 695 O O . ASP A 1 91 ? -6.839 3.533 -17.474 1.00 85.94 91 ASP A O 1
ATOM 699 N N . ILE A 1 92 ? -5.578 3.946 -15.663 1.00 87.50 92 ILE A N 1
ATOM 700 C CA . ILE A 1 92 ? -4.570 2.922 -15.959 1.00 87.50 92 ILE A CA 1
ATOM 701 C C . ILE A 1 92 ? -5.163 1.525 -15.808 1.00 87.50 92 ILE A C 1
ATOM 703 O O . ILE A 1 92 ? -4.940 0.671 -16.669 1.00 87.50 92 ILE A O 1
ATOM 707 N N . ALA A 1 93 ? -5.942 1.284 -14.751 1.00 87.44 93 ALA A N 1
ATOM 708 C CA . ALA A 1 93 ? -6.573 -0.009 -14.536 1.00 87.44 93 ALA A CA 1
ATOM 709 C C . ALA A 1 93 ? -7.546 -0.380 -15.656 1.00 87.44 93 ALA A C 1
ATOM 711 O O . ALA A 1 93 ? -7.525 -1.524 -16.111 1.00 87.44 93 ALA A O 1
ATOM 712 N N . VAL A 1 94 ? -8.346 0.578 -16.135 1.00 87.62 94 VAL A N 1
ATOM 713 C CA . VAL A 1 94 ? -9.243 0.367 -17.278 1.00 87.62 94 VAL A CA 1
ATOM 714 C C . VAL A 1 94 ? -8.442 0.064 -18.543 1.00 87.62 94 VAL A C 1
ATOM 716 O O . VAL A 1 94 ? -8.693 -0.940 -19.202 1.00 87.62 94 VAL A O 1
ATOM 719 N N . ARG A 1 95 ? -7.435 0.881 -18.866 1.00 87.44 95 ARG A N 1
ATOM 720 C CA . ARG A 1 95 ? -6.642 0.731 -20.098 1.00 87.44 95 ARG A CA 1
ATOM 721 C C . ARG A 1 95 ? -5.800 -0.539 -20.142 1.00 87.44 95 ARG A C 1
ATOM 723 O O . ARG A 1 95 ? -5.661 -1.132 -21.207 1.00 87.44 95 ARG A O 1
ATOM 730 N N . LEU A 1 96 ? -5.226 -0.951 -19.014 1.00 86.94 96 LEU A N 1
ATOM 731 C CA . LEU A 1 96 ? -4.417 -2.168 -18.912 1.00 86.94 96 LEU A CA 1
ATOM 732 C C . LEU A 1 96 ? -5.244 -3.406 -18.539 1.00 86.94 96 LEU A C 1
ATOM 734 O O . LEU A 1 96 ? -4.681 -4.495 -18.443 1.00 86.94 96 LEU A O 1
ATOM 738 N N . HIS A 1 97 ? -6.559 -3.264 -18.336 1.00 87.38 97 HIS A N 1
ATOM 739 C CA . HIS A 1 97 ? -7.439 -4.341 -17.874 1.00 87.38 97 HIS A CA 1
ATOM 740 C C . HIS A 1 97 ? -6.900 -5.023 -16.603 1.00 87.38 97 HIS A C 1
ATOM 742 O O . HIS A 1 97 ? -6.861 -6.252 -16.495 1.00 87.38 97 HIS A O 1
ATOM 748 N N . LEU A 1 98 ? -6.454 -4.213 -15.638 1.00 89.31 98 LEU A N 1
ATOM 749 C CA . LEU A 1 98 ? -6.020 -4.718 -14.338 1.00 89.31 98 LEU A CA 1
ATOM 750 C C . LEU A 1 98 ? -7.196 -5.393 -13.629 1.00 89.31 98 LEU A C 1
ATOM 752 O O . LEU A 1 98 ? -8.343 -4.945 -13.711 1.00 89.31 98 LEU A O 1
ATOM 756 N N . SER A 1 99 ? -6.912 -6.463 -12.888 1.00 89.19 99 SER A N 1
ATOM 757 C CA . SER A 1 99 ? -7.919 -7.049 -12.003 1.00 89.19 99 SER A CA 1
ATOM 758 C C . SER A 1 99 ? -8.350 -6.042 -10.929 1.00 89.19 99 SER A C 1
ATOM 760 O O . SER A 1 99 ? -7.587 -5.148 -10.564 1.00 89.19 99 SER A O 1
ATOM 762 N N . ASN A 1 100 ? -9.548 -6.216 -10.356 1.00 89.50 100 ASN A N 1
ATOM 763 C CA . ASN A 1 100 ? -10.014 -5.358 -9.256 1.00 89.50 100 ASN A CA 1
ATOM 764 C C . ASN A 1 100 ? -8.992 -5.303 -8.107 1.00 89.50 100 ASN A C 1
ATOM 766 O O . ASN A 1 100 ? -8.698 -4.230 -7.599 1.00 89.50 100 ASN A O 1
ATOM 770 N N . ALA A 1 101 ? -8.378 -6.441 -7.764 1.00 91.19 101 ALA A N 1
ATOM 771 C CA . ALA A 1 101 ? -7.356 -6.504 -6.723 1.00 91.19 101 ALA A CA 1
ATOM 772 C C . ALA A 1 101 ? -6.080 -5.715 -7.080 1.00 91.19 101 ALA A C 1
ATOM 774 O O . ALA A 1 101 ? -5.511 -5.051 -6.215 1.00 91.19 101 ALA A O 1
ATOM 775 N N . GLU A 1 102 ? -5.628 -5.769 -8.339 1.00 91.81 102 GLU A N 1
ATOM 776 C CA . GLU A 1 102 ? -4.471 -4.996 -8.813 1.00 91.81 102 GLU A CA 1
ATOM 777 C C . GLU A 1 102 ? -4.779 -3.499 -8.857 1.00 91.81 102 GLU A C 1
ATOM 779 O O . GLU A 1 102 ? -3.957 -2.710 -8.402 1.00 91.81 102 GLU A O 1
ATOM 784 N N . ARG A 1 103 ? -5.968 -3.108 -9.333 1.00 90.62 103 ARG A N 1
ATOM 785 C CA . ARG A 1 103 ? -6.429 -1.714 -9.308 1.00 90.62 103 ARG A CA 1
ATOM 786 C C . ARG A 1 103 ? -6.452 -1.171 -7.886 1.00 90.62 103 ARG A C 1
ATOM 788 O O . ARG A 1 103 ? -5.896 -0.110 -7.641 1.00 90.62 103 ARG A O 1
ATOM 795 N N . ASP A 1 104 ? -7.078 -1.891 -6.959 1.00 89.50 104 ASP A N 1
ATOM 796 C CA . ASP A 1 104 ? -7.244 -1.419 -5.584 1.00 89.50 104 ASP A CA 1
ATOM 797 C C . ASP A 1 104 ? -5.882 -1.320 -4.877 1.00 89.50 104 ASP A C 1
ATOM 799 O O . ASP A 1 104 ? -5.614 -0.350 -4.168 1.00 89.50 104 ASP A O 1
ATOM 803 N N . ARG A 1 105 ? -4.974 -2.279 -5.123 1.00 90.88 105 ARG A N 1
ATOM 804 C CA . ARG A 1 105 ? -3.585 -2.205 -4.646 1.00 90.88 105 ARG A CA 1
ATOM 805 C C . ARG A 1 105 ? -2.841 -1.018 -5.264 1.00 90.88 105 ARG A C 1
ATOM 807 O O . ARG A 1 105 ? -2.221 -0.273 -4.515 1.00 90.88 105 ARG A O 1
ATOM 814 N N . LEU A 1 106 ? -2.927 -0.813 -6.580 1.00 89.44 106 LEU A N 1
ATOM 815 C CA . LEU A 1 106 ? -2.285 0.310 -7.271 1.00 89.44 106 LEU A CA 1
ATOM 816 C C . LEU A 1 106 ? -2.797 1.658 -6.749 1.00 89.44 106 LEU A C 1
ATOM 818 O O . LEU A 1 106 ? -1.991 2.532 -6.449 1.00 89.44 106 LEU A O 1
ATOM 822 N N . ALA A 1 107 ? -4.110 1.801 -6.566 1.00 87.25 107 ALA A N 1
ATOM 823 C CA . ALA A 1 107 ? -4.721 3.004 -6.011 1.00 87.25 107 ALA A CA 1
ATOM 824 C C . ALA A 1 107 ? -4.207 3.298 -4.595 1.00 87.25 107 ALA A C 1
ATOM 826 O O . ALA A 1 107 ? -3.803 4.421 -4.315 1.00 87.25 107 ALA A O 1
ATOM 827 N N . THR A 1 108 ? -4.128 2.289 -3.717 1.00 85.88 108 THR A N 1
ATOM 828 C CA . THR A 1 108 ? -3.579 2.493 -2.363 1.00 85.88 108 THR A CA 1
ATOM 829 C C . THR A 1 108 ? -2.093 2.853 -2.373 1.00 85.88 108 THR A C 1
ATOM 831 O O . THR A 1 108 ? -1.639 3.626 -1.532 1.00 85.88 108 THR A O 1
ATOM 834 N N . ILE A 1 109 ? -1.323 2.266 -3.293 1.00 86.19 109 ILE A N 1
ATOM 835 C CA . ILE A 1 109 ? 0.104 2.555 -3.435 1.00 86.19 109 ILE A CA 1
ATOM 836 C C . ILE A 1 109 ? 0.315 4.006 -3.888 1.00 86.19 109 ILE A C 1
ATOM 838 O O . ILE A 1 109 ? 1.186 4.692 -3.353 1.00 86.19 109 ILE A O 1
ATOM 842 N N . LEU A 1 110 ? -0.474 4.460 -4.867 1.00 83.44 110 LEU A N 1
ATOM 843 C CA . LEU A 1 110 ? -0.341 5.789 -5.458 1.00 83.44 110 LEU A CA 1
ATOM 844 C C . LEU A 1 110 ? -0.952 6.892 -4.597 1.00 83.44 110 LEU A C 1
ATOM 846 O O . LEU A 1 110 ? -0.436 8.005 -4.642 1.00 83.44 110 LEU A O 1
ATOM 850 N N . ALA A 1 111 ? -2.000 6.617 -3.814 1.00 78.19 111 ALA A N 1
ATOM 851 C CA . ALA A 1 111 ? -2.620 7.598 -2.925 1.00 78.19 111 ALA A CA 1
ATOM 852 C C . ALA A 1 111 ? -1.550 8.232 -2.025 1.00 78.19 111 ALA A C 1
ATOM 854 O O . ALA A 1 111 ? -0.950 7.544 -1.209 1.00 78.19 111 ALA A O 1
ATOM 855 N N . PHE A 1 112 ? -1.235 9.518 -2.177 1.00 61.91 112 PHE A N 1
ATOM 856 C CA . PHE A 1 112 ? -0.189 10.159 -1.378 1.00 61.91 112 PHE A CA 1
ATOM 857 C C . PHE A 1 112 ? -0.656 10.312 0.078 1.00 61.91 112 PHE A C 1
ATOM 859 O O . PHE A 1 112 ? -1.588 11.056 0.359 1.00 61.91 112 PHE A O 1
ATOM 866 N N . GLU A 1 113 ? 0.003 9.624 1.014 1.00 62.72 113 GLU A N 1
ATOM 867 C CA . GLU A 1 113 ? -0.206 9.787 2.449 1.00 62.72 113 GLU A CA 1
ATOM 868 C C . GLU A 1 113 ? 1.163 9.965 3.125 1.00 62.72 113 GLU A C 1
ATOM 870 O O . GLU A 1 113 ? 2.010 9.072 3.018 1.00 62.72 113 GLU A O 1
ATOM 875 N N . PRO A 1 114 ? 1.395 11.068 3.863 1.00 57.59 114 PRO A N 1
ATOM 876 C CA . PRO A 1 114 ? 2.670 11.361 4.534 1.00 57.59 114 PRO A CA 1
ATOM 877 C C . PRO A 1 114 ? 3.005 10.400 5.692 1.00 57.59 114 PRO A C 1
ATOM 879 O O . PRO A 1 114 ? 3.977 10.592 6.413 1.00 57.59 114 PRO A O 1
ATOM 882 N N . GLN A 1 115 ? 2.194 9.361 5.898 1.00 60.31 115 GLN A N 1
ATOM 883 C CA . GLN A 1 115 ? 2.290 8.435 7.024 1.00 60.31 115 GLN A CA 1
ATOM 884 C C . GLN A 1 115 ? 3.345 7.335 6.817 1.00 60.31 115 GLN A C 1
ATOM 886 O O . GLN A 1 115 ? 3.756 6.697 7.781 1.00 60.31 115 GLN A O 1
ATOM 891 N N . ALA A 1 116 ? 3.804 7.116 5.580 1.00 62.19 116 ALA A N 1
ATOM 892 C CA . ALA A 1 116 ? 4.863 6.159 5.244 1.00 62.19 116 ALA A CA 1
ATOM 893 C C . ALA A 1 116 ? 6.200 6.867 4.953 1.00 62.19 116 ALA A C 1
ATOM 895 O O . ALA A 1 116 ? 6.899 6.510 4.008 1.00 62.19 116 ALA A O 1
ATOM 896 N N . ALA A 1 117 ? 6.522 7.888 5.750 1.00 77.69 117 ALA A N 1
ATOM 897 C CA . ALA A 1 117 ? 7.785 8.614 5.691 1.00 77.69 117 ALA A CA 1
ATOM 898 C C . ALA A 1 117 ? 8.694 8.226 6.879 1.00 77.69 117 ALA A C 1
ATOM 900 O O . ALA A 1 117 ? 8.173 8.019 7.984 1.00 77.69 117 ALA A O 1
ATOM 901 N N . PRO A 1 118 ? 10.024 8.148 6.692 1.00 83.25 118 PRO A N 1
ATOM 902 C CA . PRO A 1 118 ? 10.980 7.846 7.759 1.00 83.25 118 PRO A CA 1
ATOM 903 C C . PRO A 1 118 ? 10.950 8.821 8.936 1.00 83.25 118 PRO A C 1
ATOM 905 O O . PRO A 1 118 ? 11.266 8.449 10.060 1.00 83.25 118 PRO A O 1
ATOM 908 N N . GLU A 1 119 ? 10.581 10.076 8.685 1.00 84.94 119 GLU A N 1
ATOM 909 C CA . GLU A 1 119 ? 10.525 11.136 9.693 1.00 84.94 119 GLU A CA 1
ATOM 910 C C . GLU A 1 119 ? 9.283 11.029 10.592 1.00 84.94 119 GLU A C 1
ATOM 912 O O . GLU A 1 119 ? 9.193 11.713 11.616 1.00 84.94 119 GLU A O 1
ATOM 917 N N . ALA A 1 120 ? 8.306 10.199 10.213 1.00 85.44 120 ALA A N 1
ATOM 918 C CA . ALA A 1 120 ? 7.106 9.975 11.000 1.00 85.44 120 ALA A CA 1
ATOM 919 C C . ALA A 1 120 ? 7.390 9.077 12.215 1.00 85.44 120 ALA A C 1
ATOM 921 O O . ALA A 1 120 ? 8.293 8.246 12.220 1.00 85.44 120 ALA A O 1
ATOM 922 N N . THR A 1 121 ? 6.593 9.233 13.272 1.00 86.19 121 THR A N 1
ATOM 923 C CA . THR A 1 121 ? 6.736 8.403 14.473 1.00 86.19 121 THR A CA 1
ATOM 924 C C . THR A 1 121 ? 6.215 6.985 14.233 1.00 86.19 121 THR A C 1
ATOM 926 O O . THR A 1 121 ? 5.336 6.756 13.402 1.00 86.19 121 THR A O 1
ATOM 929 N N . GLN A 1 122 ? 6.669 6.023 15.041 1.00 84.75 122 GLN A N 1
ATOM 930 C CA . GLN A 1 122 ? 6.202 4.635 14.952 1.00 84.75 122 GLN A CA 1
ATOM 931 C C . GLN A 1 122 ? 4.676 4.492 15.138 1.00 84.75 122 GLN A C 1
ATOM 933 O O . GLN A 1 122 ? 4.067 3.604 14.545 1.00 84.75 122 GLN A O 1
ATOM 938 N N . VAL A 1 123 ? 4.035 5.387 15.902 1.00 84.19 123 VAL A N 1
ATOM 939 C CA . VAL A 1 123 ? 2.564 5.442 16.038 1.00 84.19 123 VAL A CA 1
ATOM 940 C C . VAL A 1 123 ? 1.901 5.723 14.686 1.00 84.19 123 VAL A C 1
ATOM 942 O O . VAL A 1 123 ? 0.913 5.080 14.337 1.00 84.19 123 VAL A O 1
ATOM 945 N N . VAL A 1 124 ? 2.471 6.630 13.887 1.00 86.56 124 VAL A N 1
ATOM 946 C CA . VAL A 1 124 ? 1.973 6.946 12.541 1.00 86.56 124 VAL A CA 1
ATOM 947 C C . VAL A 1 124 ? 2.157 5.755 11.596 1.00 86.56 124 VAL A C 1
ATOM 949 O O . VAL A 1 124 ? 1.243 5.432 10.838 1.00 86.56 124 VAL A O 1
ATOM 952 N N . TRP A 1 125 ? 3.283 5.041 11.684 1.00 90.00 125 TRP A N 1
ATOM 953 C CA . TRP A 1 125 ? 3.491 3.818 10.900 1.00 90.00 125 TRP A CA 1
ATOM 954 C C . TRP A 1 125 ? 2.484 2.724 11.261 1.00 90.00 125 TRP A C 1
ATOM 956 O O . TRP A 1 125 ? 1.929 2.078 10.376 1.00 90.00 125 TRP A O 1
ATOM 966 N N . ARG A 1 126 ? 2.204 2.531 12.555 1.00 88.31 126 ARG A N 1
ATOM 967 C CA . ARG A 1 126 ? 1.227 1.541 13.035 1.00 88.31 126 ARG A CA 1
ATOM 968 C C . ARG A 1 126 ? -0.207 1.905 12.643 1.00 88.31 126 ARG A C 1
ATOM 970 O O . ARG A 1 126 ? -0.961 1.021 12.248 1.00 88.31 126 ARG A O 1
ATOM 977 N N . LEU A 1 127 ? -0.561 3.191 12.656 1.00 87.50 127 LEU A N 1
ATOM 978 C CA . LEU A 1 127 ? -1.819 3.690 12.088 1.00 87.50 127 LEU A CA 1
ATOM 979 C C . LEU A 1 127 ? -1.934 3.351 10.592 1.00 87.50 127 LEU A C 1
ATOM 981 O O . LEU A 1 127 ? -2.969 2.847 10.155 1.00 87.50 127 LEU A O 1
ATOM 985 N N . ALA A 1 128 ? -0.877 3.581 9.811 1.00 89.44 128 ALA A N 1
ATOM 986 C CA . ALA A 1 128 ? -0.872 3.224 8.395 1.00 89.44 128 ALA A CA 1
ATOM 987 C C . ALA A 1 128 ? -1.000 1.701 8.204 1.00 89.44 128 ALA A C 1
ATOM 989 O O . ALA A 1 128 ? -1.833 1.241 7.424 1.00 89.44 128 ALA A O 1
ATOM 990 N N . LEU A 1 129 ? -0.252 0.898 8.966 1.00 91.38 129 LEU A N 1
ATOM 991 C CA . LEU A 1 129 ? -0.354 -0.566 8.952 1.00 91.38 129 LEU A CA 1
ATOM 992 C C . LEU A 1 129 ? -1.765 -1.062 9.280 1.00 91.38 129 LEU A C 1
ATOM 994 O O . LEU A 1 129 ? -2.249 -1.979 8.617 1.00 91.38 129 LEU A O 1
ATOM 998 N N . TYR A 1 130 ? -2.433 -0.439 10.250 1.00 90.25 130 TYR A N 1
ATOM 999 C CA . TYR A 1 130 ? -3.823 -0.724 10.591 1.00 90.25 130 TYR A CA 1
ATOM 1000 C C . TYR A 1 130 ? -4.778 -0.420 9.425 1.00 90.25 130 TYR A C 1
ATOM 1002 O O . TYR A 1 130 ? -5.613 -1.255 9.083 1.00 90.25 130 TYR A O 1
ATOM 1010 N N . LYS A 1 131 ? -4.612 0.731 8.760 1.00 87.62 131 LYS A N 1
ATOM 1011 C CA . LYS A 1 131 ? -5.501 1.182 7.675 1.00 87.62 131 LYS A CA 1
ATOM 1012 C C . LYS A 1 131 ? -5.326 0.418 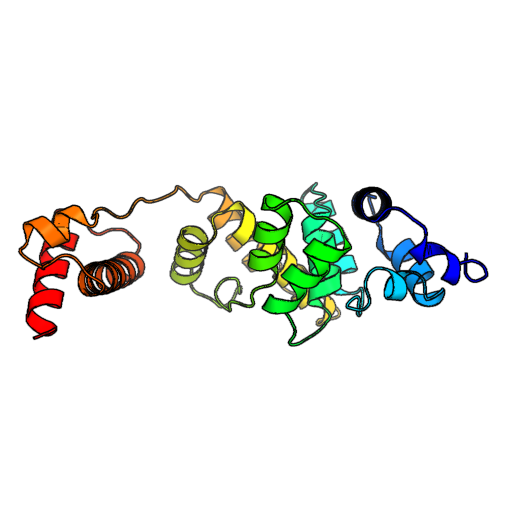6.362 1.00 87.62 131 LYS A C 1
ATOM 1014 O O . LYS A 1 131 ? -6.312 0.001 5.759 1.00 87.62 131 LYS A O 1
ATOM 1019 N N . ILE A 1 132 ? -4.089 0.258 5.887 1.00 88.62 132 ILE A N 1
ATOM 1020 C CA . ILE A 1 132 ? -3.813 -0.275 4.537 1.00 88.62 132 ILE A CA 1
ATOM 1021 C C . ILE A 1 132 ? -3.253 -1.705 4.541 1.00 88.62 132 ILE A C 1
ATOM 1023 O O . ILE A 1 132 ? -3.226 -2.374 3.496 1.00 88.62 132 ILE A O 1
ATOM 1027 N N . GLY A 1 133 ? -2.857 -2.203 5.713 1.00 91.44 133 GLY A N 1
ATOM 1028 C CA . GLY A 1 133 ? -2.252 -3.517 5.897 1.00 91.44 133 GLY A CA 1
ATOM 1029 C C . GLY A 1 133 ? -0.751 -3.559 5.569 1.00 91.44 133 GLY A C 1
ATOM 1030 O O . GLY A 1 133 ? -0.230 -2.699 4.850 1.00 91.44 133 GLY A O 1
ATOM 1031 N N . PRO A 1 134 ? -0.040 -4.604 6.034 1.00 92.94 134 PRO A N 1
ATOM 1032 C CA . PRO A 1 134 ? 1.420 -4.694 5.948 1.00 92.94 134 PRO A CA 1
ATOM 1033 C C . PRO A 1 134 ? 1.953 -4.776 4.516 1.00 92.94 134 PRO A C 1
ATOM 1035 O O . PRO A 1 134 ? 2.975 -4.169 4.208 1.00 92.94 134 PRO A O 1
ATOM 1038 N N . ALA A 1 135 ? 1.250 -5.465 3.611 1.00 91.88 135 ALA A N 1
ATOM 1039 C CA . ALA A 1 135 ? 1.681 -5.591 2.217 1.00 91.88 135 ALA A CA 1
ATOM 1040 C C . ALA A 1 135 ? 1.688 -4.238 1.486 1.00 91.88 135 ALA A C 1
ATOM 1042 O O . ALA A 1 135 ? 2.664 -3.893 0.826 1.00 91.88 135 ALA A O 1
ATOM 1043 N N . ARG A 1 136 ? 0.622 -3.443 1.650 1.00 91.12 136 ARG A N 1
ATOM 1044 C CA . ARG A 1 136 ? 0.516 -2.125 1.008 1.00 91.12 136 ARG A CA 1
ATOM 1045 C C . ARG A 1 136 ? 1.437 -1.110 1.670 1.00 91.12 136 ARG A C 1
ATOM 1047 O O . ARG A 1 136 ? 2.051 -0.311 0.975 1.00 91.12 136 ARG A O 1
ATOM 1054 N N . PHE A 1 137 ? 1.584 -1.176 2.994 1.00 92.56 137 PHE A N 1
ATOM 1055 C CA . PHE A 1 137 ? 2.572 -0.372 3.708 1.00 92.56 137 PHE A CA 1
ATOM 1056 C C . PHE A 1 137 ? 3.990 -0.656 3.197 1.00 92.56 137 PHE A C 1
ATOM 1058 O O . PHE A 1 137 ? 4.703 0.282 2.855 1.00 92.56 137 PHE A O 1
ATOM 1065 N N . ARG A 1 138 ? 4.370 -1.932 3.031 1.00 93.81 138 ARG A N 1
ATOM 1066 C CA . ARG A 1 138 ? 5.658 -2.323 2.435 1.00 93.81 138 ARG A CA 1
ATOM 1067 C C . ARG A 1 138 ? 5.859 -1.716 1.049 1.00 93.81 138 ARG A C 1
ATOM 1069 O O . ARG A 1 138 ? 6.919 -1.155 0.792 1.00 93.81 138 ARG A O 1
ATOM 1076 N N . ASP A 1 139 ? 4.859 -1.811 0.172 1.00 92.88 139 ASP A N 1
ATOM 1077 C CA . ASP A 1 139 ? 4.954 -1.238 -1.175 1.00 92.88 139 ASP A CA 1
ATOM 1078 C C . ASP A 1 139 ? 5.232 0.271 -1.134 1.00 92.88 139 ASP A C 1
ATOM 1080 O O . ASP A 1 139 ? 6.078 0.759 -1.882 1.00 92.88 139 ASP A O 1
ATOM 1084 N N . ARG A 1 140 ? 4.579 0.996 -0.218 1.00 90.56 140 ARG A N 1
ATOM 1085 C CA . ARG A 1 140 ? 4.798 2.434 -0.023 1.00 90.56 140 ARG A CA 1
ATOM 1086 C C . ARG A 1 140 ? 6.181 2.761 0.525 1.00 90.56 140 ARG A C 1
ATOM 1088 O O . ARG A 1 140 ? 6.806 3.687 0.026 1.00 90.56 140 ARG A O 1
ATOM 1095 N N . VAL A 1 141 ? 6.660 2.005 1.515 1.00 92.12 141 VAL A N 1
ATOM 1096 C CA . VAL A 1 141 ? 8.007 2.177 2.089 1.00 92.12 141 VAL A CA 1
ATOM 1097 C C . VAL A 1 141 ? 9.069 2.006 1.005 1.00 92.12 141 VAL A C 1
ATOM 1099 O O . VAL A 1 141 ? 9.965 2.833 0.888 1.00 92.12 141 VAL A O 1
ATOM 1102 N N . LEU A 1 142 ? 8.949 0.972 0.167 1.00 92.62 142 LEU A N 1
ATOM 1103 C CA . LEU A 1 142 ? 9.909 0.717 -0.910 1.00 92.62 142 LEU A CA 1
ATOM 1104 C C . LEU A 1 142 ? 9.876 1.791 -2.001 1.00 92.62 142 LEU A C 1
ATOM 1106 O O . LEU A 1 142 ? 10.926 2.155 -2.524 1.00 92.62 142 LEU A O 1
ATOM 1110 N N . LEU A 1 143 ? 8.694 2.315 -2.335 1.00 90.31 143 LEU A N 1
ATOM 1111 C CA . LEU A 1 143 ? 8.572 3.408 -3.300 1.00 90.31 143 LEU A CA 1
ATOM 1112 C C . LEU A 1 143 ? 9.102 4.731 -2.755 1.00 90.31 143 LEU A C 1
ATOM 1114 O O . LEU A 1 143 ? 9.818 5.417 -3.474 1.00 90.31 143 LEU A O 1
ATOM 1118 N N . GLY A 1 144 ? 8.808 5.060 -1.495 1.00 89.00 144 GLY A N 1
ATOM 1119 C CA . GLY A 1 144 ? 9.361 6.243 -0.837 1.00 89.00 144 GLY A CA 1
ATOM 1120 C C . GLY A 1 144 ? 10.887 6.183 -0.741 1.00 89.00 144 GLY A C 1
ATOM 1121 O O . GLY A 1 144 ? 11.558 7.169 -1.036 1.00 89.00 144 GLY A O 1
ATOM 1122 N N . TRP A 1 145 ? 11.440 5.010 -0.413 1.00 90.44 145 TRP A N 1
ATOM 1123 C CA . TRP A 1 145 ? 12.888 4.789 -0.390 1.00 90.44 145 TRP A CA 1
ATOM 1124 C C . TRP A 1 145 ? 13.504 4.994 -1.777 1.00 90.44 145 TRP A C 1
ATOM 1126 O O . TRP A 1 145 ? 14.486 5.724 -1.927 1.00 90.44 145 TRP A O 1
ATOM 1136 N N . ALA A 1 146 ? 12.894 4.406 -2.807 1.00 90.38 146 ALA A N 1
ATOM 1137 C CA . ALA A 1 146 ? 13.352 4.556 -4.180 1.00 90.38 146 ALA A CA 1
ATOM 1138 C C . ALA A 1 146 ? 13.289 6.013 -4.672 1.00 90.38 146 ALA A C 1
ATOM 1140 O O . ALA A 1 146 ? 14.215 6.479 -5.333 1.00 90.38 146 ALA A O 1
ATOM 1141 N N . ASP A 1 147 ? 12.225 6.739 -4.328 1.00 87.44 147 ASP A N 1
ATOM 1142 C CA . ASP A 1 147 ? 12.032 8.137 -4.720 1.00 87.44 147 ASP A CA 1
ATOM 1143 C C . ASP A 1 147 ? 13.046 9.069 -4.044 1.00 87.44 147 ASP A C 1
ATOM 1145 O O . ASP A 1 147 ? 13.716 9.866 -4.707 1.00 87.44 147 ASP A O 1
ATOM 1149 N N . ALA A 1 148 ? 13.267 8.882 -2.738 1.00 86.06 148 ALA A N 1
ATOM 1150 C CA . ALA A 1 148 ? 14.293 9.607 -1.994 1.00 86.06 148 ALA A CA 1
ATOM 1151 C C . ALA A 1 148 ? 15.694 9.384 -2.594 1.00 86.06 148 ALA A C 1
ATOM 1153 O O . ALA A 1 148 ? 16.473 10.335 -2.731 1.00 86.06 148 ALA A O 1
ATOM 1154 N N . GLY A 1 149 ? 16.006 8.149 -3.005 1.00 85.06 149 GLY A N 1
ATOM 1155 C CA . GLY A 1 149 ? 17.263 7.808 -3.675 1.00 85.06 149 GLY A CA 1
ATOM 1156 C C . GLY A 1 149 ? 17.387 8.364 -5.099 1.00 85.06 149 GLY A C 1
ATOM 1157 O O . GLY A 1 149 ? 18.496 8.633 -5.556 1.00 85.06 149 GLY A O 1
ATOM 1158 N N . ALA A 1 150 ? 16.273 8.565 -5.810 1.00 82.00 150 ALA A N 1
ATOM 1159 C CA . ALA A 1 150 ? 16.283 9.115 -7.165 1.00 82.00 150 ALA A CA 1
ATOM 1160 C C . ALA A 1 150 ? 16.572 10.626 -7.157 1.00 82.00 150 ALA A C 1
ATOM 1162 O O . ALA A 1 150 ? 17.312 11.119 -8.009 1.00 82.00 150 ALA A O 1
ATOM 1163 N N . GLY A 1 151 ? 16.038 11.351 -6.166 1.00 69.56 151 GLY A N 1
ATOM 1164 C CA . GLY A 1 151 ? 16.267 12.789 -5.994 1.00 69.56 151 GLY A CA 1
ATOM 1165 C C . GLY A 1 151 ? 17.609 13.152 -5.343 1.00 69.56 151 GLY A C 1
ATOM 1166 O O . GLY A 1 151 ? 18.143 14.235 -5.593 1.00 69.56 151 GLY A O 1
ATOM 1167 N N . SER A 1 152 ? 18.179 12.263 -4.520 1.00 61.03 152 SER A N 1
ATOM 1168 C CA . SER A 1 152 ? 19.441 12.496 -3.807 1.00 61.03 152 SER A CA 1
ATOM 1169 C C . SER A 1 152 ? 20.571 11.650 -4.403 1.00 61.03 152 SER A C 1
ATOM 1171 O O . SER A 1 152 ? 20.725 10.470 -4.120 1.00 61.03 152 SER A O 1
ATOM 1173 N N . GLY A 1 153 ? 21.401 12.259 -5.254 1.00 53.25 153 GLY A N 1
ATOM 1174 C CA . GLY A 1 153 ? 22.426 11.570 -6.055 1.00 53.25 153 GLY A CA 1
ATOM 1175 C C . GLY A 1 153 ? 23.537 10.802 -5.315 1.00 53.25 153 GLY A C 1
ATOM 1176 O O . GLY A 1 153 ? 24.469 10.371 -5.984 1.00 53.25 153 GLY A O 1
ATOM 1177 N N . THR A 1 154 ? 23.479 10.614 -3.992 1.00 46.47 154 THR A N 1
ATOM 1178 C CA . THR A 1 154 ? 24.367 9.736 -3.204 1.00 46.47 154 THR A CA 1
ATOM 1179 C C . THR A 1 154 ? 23.818 9.522 -1.784 1.00 46.47 154 THR A C 1
ATOM 1181 O O . THR A 1 154 ? 23.609 10.503 -1.075 1.00 46.47 154 THR A O 1
ATOM 1184 N N . GLY A 1 155 ? 23.737 8.265 -1.328 1.00 55.00 155 GLY A N 1
ATOM 1185 C CA . GLY A 1 155 ? 23.931 7.880 0.081 1.00 55.00 155 GLY A CA 1
ATOM 1186 C C . GLY A 1 155 ? 22.924 8.400 1.111 1.00 55.00 155 GLY A C 1
ATOM 1187 O O . GLY A 1 155 ? 23.348 8.817 2.189 1.00 55.00 155 GLY A O 1
ATOM 1188 N N . ALA A 1 156 ? 21.624 8.377 0.807 1.00 62.53 156 ALA A N 1
ATOM 1189 C CA . ALA A 1 156 ? 20.616 8.465 1.863 1.00 62.53 156 ALA A CA 1
ATOM 1190 C C . ALA A 1 156 ? 20.813 7.304 2.859 1.00 62.53 156 ALA A C 1
ATOM 1192 O O . ALA A 1 156 ? 21.208 6.207 2.467 1.00 62.53 156 ALA A O 1
ATOM 1193 N N . ASP A 1 157 ? 20.596 7.558 4.151 1.00 80.31 157 ASP A N 1
ATOM 1194 C CA . ASP A 1 157 ? 20.646 6.499 5.156 1.00 80.31 157 ASP A CA 1
ATOM 1195 C C . ASP A 1 157 ? 19.470 5.539 4.934 1.00 80.31 157 ASP A C 1
ATOM 1197 O O . ASP A 1 157 ? 18.305 5.925 5.030 1.00 80.31 157 ASP A O 1
ATOM 1201 N N . ASP A 1 158 ? 19.785 4.285 4.621 1.00 88.19 158 ASP A N 1
ATOM 1202 C CA . ASP A 1 158 ? 18.804 3.227 4.389 1.00 88.19 158 ASP A CA 1
ATOM 1203 C C . ASP A 1 158 ? 18.234 2.659 5.701 1.00 88.19 158 ASP A C 1
ATOM 1205 O O . ASP A 1 158 ? 17.250 1.911 5.682 1.00 88.19 158 ASP A O 1
ATOM 1209 N N . ALA A 1 159 ? 18.860 2.953 6.848 1.00 90.56 159 ALA A N 1
ATOM 1210 C CA . ALA A 1 159 ? 18.492 2.358 8.130 1.00 90.56 159 ALA A CA 1
ATOM 1211 C C . ALA A 1 159 ? 17.032 2.640 8.540 1.00 90.56 159 ALA A C 1
ATOM 1213 O O . ALA A 1 159 ? 16.347 1.674 8.893 1.00 90.56 159 ALA A O 1
ATOM 1214 N N . PRO A 1 160 ? 16.502 3.877 8.425 1.00 91.31 160 PRO A N 1
ATOM 1215 C CA . PRO A 1 160 ? 15.101 4.159 8.739 1.00 91.31 160 PRO A CA 1
ATOM 1216 C C . PRO A 1 160 ? 14.119 3.379 7.855 1.00 91.31 160 PRO A C 1
ATOM 1218 O O . PRO A 1 160 ? 13.135 2.824 8.342 1.00 91.31 160 PRO A O 1
ATOM 1221 N N . TRP A 1 161 ? 14.411 3.255 6.556 1.00 92.12 161 TRP A N 1
ATOM 1222 C CA . TRP A 1 161 ? 13.576 2.485 5.631 1.00 92.12 161 TRP A CA 1
ATOM 1223 C C . TRP A 1 161 ? 13.547 1.001 6.009 1.00 92.12 161 TRP A C 1
ATOM 1225 O O . TRP A 1 161 ? 12.483 0.381 6.034 1.00 92.12 161 TRP A O 1
ATOM 1235 N N . ARG A 1 162 ? 14.702 0.425 6.370 1.00 93.44 162 ARG A N 1
ATOM 1236 C CA . ARG A 1 162 ? 14.794 -0.968 6.839 1.00 93.44 162 ARG A CA 1
ATOM 1237 C C . ARG A 1 162 ? 14.044 -1.193 8.152 1.00 93.44 162 ARG A C 1
ATOM 1239 O O . ARG A 1 162 ? 13.416 -2.241 8.300 1.00 93.44 162 ARG A O 1
ATOM 1246 N N . GLU A 1 163 ? 14.073 -0.231 9.071 1.00 93.75 163 GLU A N 1
ATOM 1247 C CA . GLU A 1 163 ? 13.290 -0.283 10.310 1.00 93.75 163 GLU A CA 1
ATOM 1248 C C . GLU A 1 163 ? 11.787 -0.344 10.012 1.00 93.75 163 GLU A C 1
ATOM 1250 O O . GLU A 1 163 ? 11.102 -1.243 10.501 1.00 93.75 163 GLU A O 1
ATOM 1255 N N . MET A 1 164 ? 11.285 0.531 9.135 1.00 93.50 164 MET A N 1
ATOM 1256 C CA . MET A 1 164 ? 9.880 0.518 8.710 1.00 93.50 164 MET A CA 1
ATOM 1257 C C . MET A 1 164 ? 9.470 -0.831 8.101 1.00 93.50 164 MET A C 1
ATOM 1259 O O . MET A 1 164 ? 8.390 -1.346 8.403 1.00 93.50 164 MET A O 1
ATOM 1263 N N . LEU A 1 165 ? 10.333 -1.440 7.274 1.00 94.25 165 LEU A N 1
ATOM 1264 C CA . LEU A 1 165 ? 10.094 -2.781 6.726 1.00 94.25 165 LEU A CA 1
ATOM 1265 C C . LEU A 1 165 ? 10.030 -3.854 7.82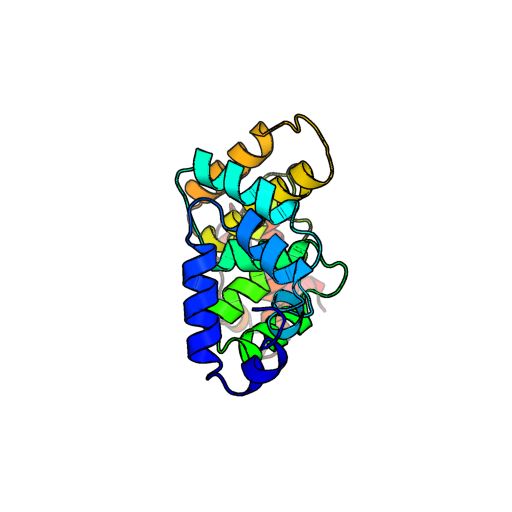6 1.00 94.25 165 LEU A C 1
ATOM 1267 O O . LEU A 1 165 ? 9.234 -4.785 7.700 1.00 94.25 165 LEU A O 1
ATOM 1271 N N . GLY A 1 166 ? 10.836 -3.723 8.883 1.00 94.19 166 GLY A N 1
ATOM 1272 C CA . GLY A 1 166 ? 10.797 -4.591 10.062 1.00 94.19 166 GLY A CA 1
ATOM 1273 C C . GLY A 1 166 ? 9.486 -4.454 10.838 1.00 94.19 166 GLY A C 1
ATOM 1274 O O . GLY A 1 166 ? 8.810 -5.450 11.078 1.00 94.19 166 GLY A O 1
ATOM 1275 N N . VAL A 1 167 ? 9.053 -3.220 11.121 1.00 93.00 167 VAL A N 1
ATOM 1276 C CA . VAL A 1 167 ? 7.763 -2.949 11.787 1.00 93.00 167 VAL A CA 1
ATOM 1277 C C . VAL A 1 167 ? 6.593 -3.536 10.989 1.00 93.00 167 VAL A C 1
ATOM 1279 O O . VAL A 1 167 ? 5.667 -4.098 11.571 1.00 93.00 167 VAL A O 1
ATOM 1282 N N . ALA A 1 168 ? 6.644 -3.452 9.658 1.00 93.50 168 ALA A N 1
ATOM 1283 C CA . ALA A 1 168 ? 5.633 -4.046 8.789 1.00 93.50 168 ALA A CA 1
ATOM 1284 C C . ALA A 1 168 ? 5.638 -5.582 8.816 1.00 93.50 168 ALA A C 1
ATOM 1286 O O . ALA A 1 168 ? 4.574 -6.195 8.735 1.00 93.50 168 ALA A O 1
ATOM 1287 N N . ALA A 1 169 ? 6.818 -6.201 8.913 1.00 94.00 169 ALA A N 1
ATOM 1288 C CA . ALA A 1 169 ? 6.967 -7.653 8.986 1.00 94.00 169 ALA A CA 1
ATOM 1289 C C . ALA A 1 169 ? 6.477 -8.222 10.327 1.00 94.00 169 ALA A C 1
ATOM 1291 O O . ALA A 1 169 ? 5.870 -9.292 10.348 1.00 94.00 169 ALA A O 1
ATOM 1292 N N . ASP A 1 170 ? 6.684 -7.483 11.418 1.00 93.69 170 ASP A N 1
ATOM 1293 C CA . ASP A 1 170 ? 6.287 -7.884 12.771 1.00 93.69 170 ASP A CA 1
ATOM 1294 C C . ASP A 1 170 ? 4.840 -7.490 13.122 1.00 93.69 170 ASP A C 1
ATOM 1296 O O . ASP A 1 170 ? 4.336 -7.837 14.196 1.00 93.69 170 ASP A O 1
ATOM 1300 N N . TRP A 1 171 ? 4.146 -6.774 12.229 1.00 93.38 171 TRP A N 1
ATOM 1301 C CA . TRP A 1 171 ? 2.788 -6.293 12.464 1.00 93.38 171 TRP A CA 1
ATOM 1302 C C . TRP A 1 171 ? 1.803 -7.441 12.698 1.00 93.38 171 TRP A C 1
ATOM 1304 O O . TRP A 1 171 ? 1.592 -8.303 11.844 1.00 93.38 171 TRP A O 1
ATOM 1314 N N . GLN A 1 172 ? 1.133 -7.395 13.847 1.00 89.94 172 GLN A N 1
ATOM 1315 C CA . GLN A 1 172 ? 0.001 -8.255 14.160 1.00 89.94 172 GLN A CA 1
ATOM 1316 C C . GLN A 1 172 ? -1.285 -7.441 14.001 1.00 89.94 172 GLN A C 1
ATOM 1318 O O . GLN A 1 172 ? -1.414 -6.409 14.664 1.00 89.94 172 GLN A O 1
ATOM 1323 N N . PRO A 1 173 ? -2.233 -7.869 13.145 1.00 86.88 173 PRO A N 1
ATOM 1324 C CA . PRO A 1 173 ? -3.513 -7.191 13.007 1.00 86.88 173 PRO A CA 1
ATOM 1325 C C . PRO A 1 173 ? -4.210 -7.050 14.360 1.00 86.88 173 PRO A C 1
ATOM 1327 O O . PRO A 1 173 ? -4.386 -8.033 15.081 1.00 86.88 173 PRO A O 1
ATOM 1330 N N . VAL A 1 174 ? -4.613 -5.825 14.687 1.00 89.50 174 VAL A N 1
ATOM 1331 C CA . VAL A 1 174 ? -5.397 -5.528 15.886 1.00 89.50 174 VAL A CA 1
ATOM 1332 C C . VAL A 1 174 ? -6.832 -5.255 15.458 1.00 89.50 174 VAL A C 1
ATOM 1334 O O . VAL A 1 174 ? -7.058 -4.534 14.490 1.00 89.50 174 VAL A O 1
ATOM 1337 N N . GLU A 1 175 ? -7.802 -5.839 16.155 1.00 89.19 175 GLU A N 1
ATOM 1338 C CA . GLU A 1 175 ? -9.221 -5.587 15.899 1.00 89.19 175 GLU A CA 1
ATOM 1339 C C . GLU A 1 175 ? -9.757 -4.529 16.860 1.00 89.19 175 GLU A C 1
ATOM 1341 O O . GLU A 1 175 ? -9.480 -4.581 18.062 1.00 89.19 175 GLU A O 1
ATOM 1346 N N . MET A 1 176 ? -10.566 -3.601 16.340 1.00 89.88 176 MET A N 1
ATOM 1347 C CA . MET A 1 176 ? -11.271 -2.633 17.173 1.00 89.88 176 MET A CA 1
ATOM 1348 C C . MET A 1 176 ? -12.143 -3.373 18.209 1.00 89.88 176 MET A C 1
ATOM 1350 O O . MET A 1 176 ? -12.974 -4.206 17.825 1.00 89.88 176 MET A O 1
ATOM 1354 N N . PRO A 1 177 ? -12.014 -3.065 19.516 1.00 92.44 177 PRO A N 1
ATOM 1355 C CA . PRO A 1 177 ? -12.763 -3.765 20.562 1.00 92.44 177 PRO A CA 1
ATOM 1356 C C . PRO A 1 177 ? -14.279 -3.533 20.524 1.00 92.44 177 PRO A C 1
ATOM 1358 O O . PRO A 1 177 ? -15.028 -4.277 21.164 1.00 92.44 177 PRO A O 1
ATOM 1361 N N . LEU A 1 178 ? -14.728 -2.490 19.815 1.00 93.31 178 LEU A N 1
ATOM 1362 C CA . LEU A 1 178 ? -16.132 -2.111 19.680 1.00 93.31 178 LEU A CA 1
ATOM 1363 C C . LEU A 1 178 ? -16.664 -2.360 18.272 1.00 93.31 178 LEU A C 1
ATOM 1365 O O . LEU A 1 178 ? -15.942 -2.314 17.280 1.00 93.31 178 LEU A O 1
ATOM 1369 N N . ARG A 1 179 ? -17.974 -2.577 18.195 1.00 93.06 179 ARG A N 1
ATOM 1370 C CA . ARG A 1 179 ? -18.753 -2.719 16.964 1.00 93.06 179 ARG A CA 1
ATOM 1371 C C . ARG A 1 179 ? -19.979 -1.812 17.028 1.00 93.06 179 ARG A C 1
ATOM 1373 O O . ARG A 1 179 ? -20.392 -1.380 18.097 1.00 93.06 179 ARG A O 1
ATOM 1380 N N . GLY A 1 180 ? -20.646 -1.598 15.892 1.00 89.62 180 GLY A N 1
ATOM 1381 C CA . GLY A 1 180 ? -21.866 -0.769 15.832 1.00 89.62 180 GLY A CA 1
ATOM 1382 C C . GLY A 1 180 ? -22.974 -1.198 16.797 1.00 89.62 180 GLY A C 1
ATOM 1383 O O . GLY A 1 180 ? -23.729 -0.359 17.280 1.00 89.62 180 GLY A O 1
ATOM 1384 N N . ARG A 1 181 ? -23.029 -2.487 17.150 1.00 91.75 181 ARG A N 1
ATOM 1385 C CA . ARG A 1 181 ? -23.956 -2.992 18.168 1.00 91.75 181 ARG A CA 1
ATOM 1386 C C . ARG A 1 181 ? -23.727 -2.369 19.546 1.00 91.75 181 ARG A C 1
ATOM 1388 O O . ARG A 1 181 ? -24.701 -2.102 20.232 1.00 91.75 181 ARG A O 1
ATOM 1395 N N . ASP A 1 182 ? -22.484 -2.090 19.921 1.00 92.31 182 ASP A N 1
ATOM 1396 C CA . ASP A 1 182 ? -22.171 -1.480 21.215 1.00 92.31 182 ASP A CA 1
ATOM 1397 C C . ASP A 1 182 ? -22.745 -0.061 21.322 1.00 92.31 182 ASP A C 1
ATOM 1399 O O . ASP A 1 182 ? -23.218 0.340 22.380 1.00 92.31 182 ASP A O 1
ATOM 1403 N N . VAL A 1 183 ? -22.767 0.676 20.208 1.00 90.88 183 VAL A N 1
ATOM 1404 C CA . VAL A 1 183 ? -23.364 2.017 20.129 1.00 90.88 183 VAL A CA 1
ATOM 1405 C C . VAL A 1 183 ? -24.895 1.946 20.174 1.00 90.88 183 VAL A C 1
ATOM 1407 O O . VAL A 1 183 ? -25.531 2.753 20.849 1.00 90.88 183 VAL A O 1
ATOM 1410 N N . LEU A 1 184 ? -25.494 0.948 19.511 1.00 91.19 184 LEU A N 1
ATOM 1411 C CA . LEU A 1 184 ? -26.941 0.691 19.573 1.00 91.19 184 LEU A CA 1
ATOM 1412 C C . LEU A 1 184 ? -27.397 0.312 20.987 1.00 91.19 184 LEU A C 1
ATOM 1414 O O . LEU A 1 184 ? -28.420 0.807 21.457 1.00 91.19 184 LEU A O 1
ATOM 1418 N N . ASP A 1 185 ? -26.632 -0.537 21.677 1.00 91.56 185 ASP A N 1
ATOM 1419 C CA . ASP A 1 185 ? -26.937 -0.990 23.037 1.00 91.56 185 ASP A CA 1
ATOM 1420 C C . ASP A 1 185 ? -26.831 0.159 24.069 1.00 91.56 185 ASP A C 1
ATOM 1422 O O . ASP A 1 185 ? -27.420 0.073 25.147 1.00 91.56 185 ASP A O 1
ATOM 1426 N N . LEU A 1 186 ? -26.146 1.264 23.732 1.00 87.75 186 LEU A N 1
ATOM 1427 C CA . LEU A 1 186 ? -26.136 2.512 24.511 1.00 87.75 186 LEU A CA 1
ATOM 1428 C C . LEU A 1 186 ? -27.363 3.410 24.272 1.00 87.75 186 LEU A C 1
ATOM 1430 O O . LEU A 1 186 ? -27.517 4.412 24.964 1.00 87.75 186 LEU A O 1
ATOM 1434 N N . GLY A 1 187 ? -28.252 3.053 23.340 1.00 88.00 187 GLY A N 1
ATOM 1435 C CA . GLY A 1 187 ? -29.486 3.794 23.060 1.00 88.00 187 GLY A CA 1
ATOM 1436 C C . GLY A 1 187 ? -29.377 4.833 21.941 1.00 88.00 187 GLY A C 1
ATOM 1437 O O . GLY A 1 187 ? -30.348 5.547 21.687 1.00 88.00 187 GLY A O 1
ATOM 1438 N N . VAL A 1 188 ? -28.244 4.904 21.235 1.00 86.69 188 VAL A N 1
ATOM 1439 C CA . VAL A 1 188 ? -28.091 5.778 20.064 1.00 86.69 188 VAL A CA 1
ATOM 1440 C C . VAL A 1 188 ? -28.905 5.203 18.895 1.00 86.69 188 VAL A C 1
ATOM 1442 O O . VAL A 1 188 ? -28.732 4.030 18.548 1.00 86.69 188 VAL A O 1
ATOM 1445 N N . PRO A 1 189 ? -29.794 5.987 18.257 1.00 84.75 189 PRO A N 1
ATOM 1446 C CA . PRO A 1 189 ? -30.587 5.505 17.133 1.00 84.75 189 PRO A CA 1
ATOM 1447 C C . PRO A 1 189 ? -29.705 5.172 15.925 1.00 84.75 189 PRO A C 1
ATOM 1449 O O . PRO A 1 189 ? -28.686 5.815 15.673 1.00 84.75 189 PRO A O 1
ATOM 1452 N N . ALA A 1 190 ? -30.128 4.175 15.146 1.00 88.12 190 ALA A N 1
ATOM 1453 C CA . ALA A 1 190 ? -29.436 3.779 13.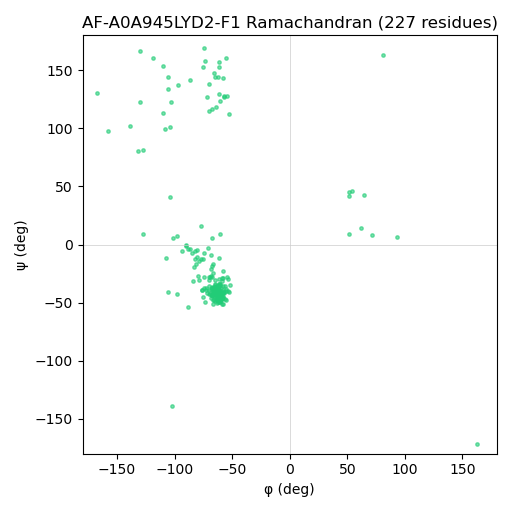926 1.00 88.12 190 ALA A CA 1
ATOM 1454 C C . ALA A 1 190 ? -29.312 4.955 12.943 1.00 88.12 190 ALA A C 1
ATOM 1456 O O . ALA A 1 190 ? -30.309 5.591 12.600 1.00 88.12 190 ALA A O 1
ATOM 1457 N N . GLY A 1 191 ? -28.092 5.218 12.472 1.00 89.25 191 GLY A N 1
ATOM 1458 C CA . GLY A 1 191 ? -27.800 6.308 11.546 1.00 89.25 191 GLY A CA 1
ATOM 1459 C C . GLY A 1 191 ? -26.312 6.651 11.486 1.00 89.25 191 GLY A C 1
ATOM 1460 O O . GLY A 1 191 ? -25.478 5.955 12.065 1.00 89.25 191 GLY A O 1
ATOM 1461 N N . GLU A 1 192 ? -25.997 7.747 10.797 1.00 90.00 192 GLU A N 1
ATOM 1462 C CA . GLU A 1 192 ? -24.633 8.257 10.579 1.00 90.00 192 GLU A CA 1
ATOM 1463 C C . GLU A 1 192 ? -23.869 8.506 11.892 1.00 90.00 192 GLU A C 1
ATOM 1465 O O . GLU A 1 192 ? -22.698 8.138 11.997 1.00 90.00 192 GLU A O 1
ATOM 1470 N N . LYS A 1 193 ? -24.571 8.967 12.943 1.00 88.75 193 LYS A N 1
ATOM 1471 C CA . LYS A 1 193 ? -24.017 9.206 14.293 1.00 88.75 193 LYS A CA 1
ATOM 1472 C C . LYS A 1 193 ? -23.297 7.979 14.875 1.00 88.75 193 LYS A C 1
ATOM 1474 O O . LYS A 1 193 ? -22.342 8.138 15.629 1.00 88.75 193 LYS A O 1
ATOM 1479 N N . ILE A 1 194 ? -23.701 6.751 14.519 1.00 90.88 194 ILE A N 1
ATOM 1480 C CA . ILE A 1 194 ? -23.007 5.529 14.968 1.00 90.88 194 ILE A CA 1
ATOM 1481 C C . ILE A 1 194 ? -21.598 5.451 14.381 1.00 90.88 194 ILE A C 1
ATOM 1483 O O . ILE A 1 194 ? -20.647 5.179 15.112 1.00 90.88 194 ILE A O 1
ATOM 1487 N N . GLY A 1 195 ? -21.472 5.677 13.072 1.00 89.69 195 GLY A N 1
ATOM 1488 C CA . GLY A 1 195 ? -20.185 5.648 12.382 1.00 89.69 195 GLY A CA 1
ATOM 1489 C C . GLY A 1 195 ? -19.258 6.746 12.893 1.00 89.69 195 GLY A C 1
ATOM 1490 O O . GLY A 1 195 ? -18.101 6.471 13.191 1.00 89.69 195 GLY A O 1
ATOM 1491 N N . GLU A 1 196 ? -19.785 7.956 13.087 1.00 91.75 196 GLU A N 1
ATOM 1492 C CA . GLU A 1 196 ? -19.027 9.088 13.632 1.00 91.75 196 GLU A CA 1
ATOM 1493 C C . GLU A 1 196 ? -18.493 8.821 15.045 1.00 91.75 196 GLU A C 1
ATOM 1495 O O . GLU A 1 196 ? -17.333 9.110 15.341 1.00 91.75 196 GLU A O 1
ATOM 1500 N N . LEU A 1 197 ? -19.326 8.266 15.933 1.00 92.06 197 LEU A N 1
ATOM 1501 C CA . LEU A 1 197 ? -18.913 7.938 17.298 1.00 92.06 197 LEU A CA 1
ATOM 1502 C C . LEU A 1 197 ? -17.870 6.819 17.321 1.00 92.06 197 LEU A C 1
ATOM 1504 O O . LEU A 1 197 ? -16.889 6.925 18.058 1.00 92.06 197 LEU A O 1
ATOM 1508 N N . LEU A 1 198 ? -18.046 5.773 16.505 1.00 92.31 198 LEU A N 1
ATOM 1509 C CA . LEU A 1 198 ? -17.042 4.717 16.378 1.00 92.31 198 LEU A CA 1
ATOM 1510 C C . LEU A 1 198 ? -15.720 5.265 15.847 1.00 92.31 198 LEU A C 1
ATOM 1512 O O . LEU A 1 198 ? -14.695 4.975 16.450 1.00 92.31 198 LEU A O 1
ATOM 1516 N N . ALA A 1 199 ? -15.743 6.102 14.808 1.00 90.81 199 ALA A N 1
ATOM 1517 C CA . ALA A 1 199 ? -14.538 6.712 14.252 1.00 90.81 199 ALA A CA 1
ATOM 1518 C C . ALA A 1 199 ? -13.782 7.544 15.303 1.00 90.81 199 ALA A C 1
ATOM 1520 O O . ALA A 1 199 ? -12.572 7.410 15.445 1.00 90.81 199 ALA A O 1
ATOM 1521 N N . LYS A 1 200 ? -14.491 8.330 16.129 1.00 91.94 200 LYS A N 1
ATOM 1522 C CA . LYS A 1 200 ? -13.866 9.087 17.233 1.00 91.94 200 LYS A CA 1
ATOM 1523 C C . LYS A 1 200 ? -13.198 8.181 18.270 1.00 91.94 200 LYS A C 1
ATOM 1525 O O . LYS A 1 200 ? -12.111 8.495 18.757 1.00 91.94 200 LYS A O 1
ATOM 1530 N N . VAL A 1 201 ? -13.853 7.080 18.646 1.00 93.75 201 VAL A N 1
ATOM 1531 C CA . VAL A 1 201 ? -13.276 6.109 19.591 1.00 93.75 201 VAL A CA 1
ATOM 1532 C C . VAL A 1 201 ? -12.094 5.380 18.967 1.00 93.75 201 VAL A C 1
ATOM 1534 O O . VAL A 1 201 ? -11.101 5.157 19.653 1.00 93.75 201 VAL A O 1
ATOM 1537 N N . GLU A 1 202 ? -12.187 5.032 17.688 1.00 91.38 202 GLU A N 1
ATOM 1538 C CA . GLU A 1 202 ? -11.121 4.397 16.921 1.00 91.38 202 GLU A CA 1
ATOM 1539 C C . GLU A 1 202 ? -9.885 5.299 16.848 1.00 91.38 202 GLU A C 1
ATOM 1541 O O . GLU A 1 202 ? -8.806 4.865 17.241 1.00 91.38 202 GLU A O 1
ATOM 1546 N N . ASP A 1 203 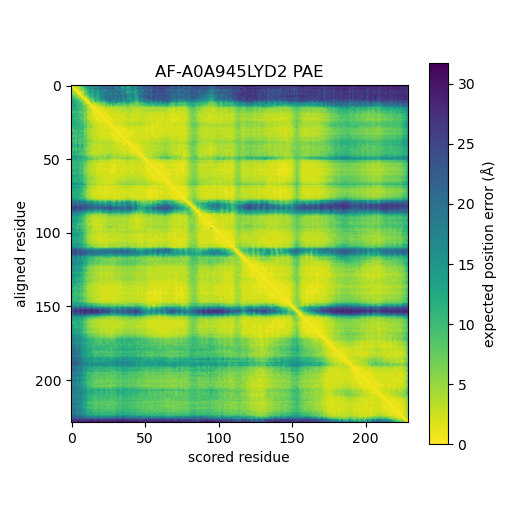? -10.042 6.574 16.486 1.00 89.44 203 ASP A N 1
ATOM 1547 C CA . ASP A 1 203 ? -8.949 7.552 16.470 1.00 89.44 203 ASP A CA 1
ATOM 1548 C C . ASP A 1 203 ? -8.292 7.691 17.852 1.00 89.44 203 ASP A C 1
ATOM 1550 O O . ASP A 1 203 ? -7.065 7.663 17.976 1.00 89.44 203 ASP A O 1
ATOM 1554 N N . TRP A 1 204 ? -9.096 7.790 18.917 1.00 92.06 204 TRP A N 1
ATOM 1555 C CA . TRP A 1 204 ? -8.583 7.837 20.288 1.00 92.06 204 TRP A CA 1
ATOM 1556 C C . TRP A 1 204 ? -7.821 6.560 20.669 1.00 92.06 204 TRP A C 1
ATOM 1558 O O . TRP A 1 204 ? -6.754 6.631 21.284 1.00 92.06 204 TRP A O 1
ATOM 1568 N N . TRP A 1 205 ? -8.350 5.396 20.293 1.00 92.50 205 TRP A N 1
ATOM 1569 C CA . TRP A 1 205 ? -7.739 4.098 20.563 1.00 92.50 205 TRP A CA 1
ATOM 1570 C C . TRP A 1 205 ? -6.415 3.927 19.814 1.00 92.50 205 TRP A C 1
ATOM 1572 O O . TRP A 1 205 ? -5.448 3.429 20.392 1.00 92.50 205 TRP A O 1
ATOM 1582 N N . ILE A 1 206 ? -6.336 4.413 18.572 1.00 87.69 206 ILE A N 1
ATOM 1583 C CA . ILE A 1 206 ? -5.108 4.413 17.774 1.00 87.69 206 ILE A CA 1
ATOM 1584 C C . ILE A 1 206 ? -4.058 5.355 18.376 1.00 87.69 206 ILE A C 1
ATOM 1586 O O . ILE A 1 206 ? -2.893 4.978 18.489 1.00 87.69 206 ILE A O 1
ATOM 1590 N N . VAL A 1 207 ? -4.450 6.554 18.825 1.00 86.81 207 VAL A N 1
ATOM 1591 C CA . VAL A 1 207 ? -3.541 7.475 19.539 1.00 86.81 207 VAL A CA 1
ATOM 1592 C C . VAL A 1 207 ? -3.004 6.844 20.829 1.00 86.81 207 VAL A C 1
ATOM 1594 O O . VAL A 1 207 ? -1.851 7.070 21.191 1.00 86.81 207 VAL A O 1
ATOM 1597 N N . GLY A 1 208 ? -3.811 6.016 21.496 1.00 87.38 208 GLY A N 1
ATOM 1598 C CA . GLY A 1 208 ? -3.409 5.188 22.637 1.00 87.38 208 GLY A CA 1
ATOM 1599 C C . GLY A 1 208 ? -2.618 3.923 22.274 1.00 87.38 208 GLY A C 1
ATOM 1600 O O . GLY A 1 208 ? -2.539 3.018 23.103 1.00 87.38 208 GLY A O 1
ATOM 1601 N N . ASP A 1 209 ? -2.085 3.834 21.052 1.00 86.19 209 ASP A N 1
ATOM 1602 C CA . ASP A 1 209 ? -1.335 2.695 20.507 1.00 86.19 209 ASP A CA 1
ATOM 1603 C C . ASP A 1 209 ? -2.062 1.348 20.647 1.00 86.19 209 ASP A C 1
ATOM 1605 O O . ASP A 1 209 ? -1.476 0.316 20.981 1.00 86.19 209 ASP A O 1
ATOM 1609 N N . PHE A 1 210 ? -3.372 1.354 20.392 1.00 89.31 210 PHE A N 1
ATOM 1610 C CA . PHE A 1 210 ? -4.221 0.162 20.410 1.00 89.31 210 PHE A CA 1
ATOM 1611 C C . PHE A 1 210 ? -4.304 -0.543 21.782 1.00 89.31 210 PHE A C 1
ATOM 1613 O O . PHE A 1 210 ? -4.774 -1.678 21.875 1.00 89.31 210 PHE A O 1
ATOM 1620 N N . ALA A 1 211 ? -3.866 0.109 22.866 1.00 89.38 211 ALA A N 1
ATOM 1621 C CA . ALA A 1 211 ? -3.719 -0.524 24.179 1.00 89.38 211 ALA A CA 1
ATOM 1622 C C . ALA A 1 211 ? -5.017 -0.589 25.002 1.00 89.38 211 ALA A C 1
ATOM 1624 O O . ALA A 1 211 ? -5.104 -1.365 25.957 1.00 89.38 211 ALA A O 1
ATOM 1625 N N . ALA A 1 212 ? -6.018 0.240 24.684 1.00 92.38 212 ALA A N 1
ATOM 1626 C CA . ALA A 1 212 ? -7.229 0.320 25.496 1.00 92.38 212 ALA A CA 1
ATOM 1627 C C . ALA A 1 212 ? -8.078 -0.956 25.369 1.00 92.38 212 ALA A C 1
ATOM 1629 O O . ALA A 1 212 ? -8.264 -1.488 24.273 1.00 92.38 212 ALA A O 1
ATOM 1630 N N . SER A 1 213 ? -8.608 -1.432 26.500 1.00 93.56 213 SER A N 1
ATOM 1631 C CA . SER A 1 213 ? -9.525 -2.571 26.521 1.00 93.56 213 SER A CA 1
ATOM 1632 C C . SER A 1 213 ? -10.911 -2.178 26.011 1.00 93.56 213 SER A C 1
ATOM 1634 O O . SER A 1 213 ? -11.253 -0.998 25.904 1.00 93.56 213 SER A O 1
ATOM 1636 N N . ARG A 1 214 ? -11.757 -3.182 25.766 1.00 92.88 214 ARG A N 1
ATOM 1637 C CA . ARG A 1 214 ? -13.154 -2.961 25.383 1.00 92.88 214 ARG A CA 1
ATOM 1638 C C . ARG A 1 214 ? -13.905 -2.090 26.394 1.00 92.88 214 ARG A C 1
ATOM 1640 O O . ARG A 1 214 ? -14.682 -1.230 25.992 1.00 92.88 214 ARG A O 1
ATOM 1647 N N . GLU A 1 215 ? -13.671 -2.293 27.687 1.00 93.06 215 GLU A N 1
ATOM 1648 C CA . GLU A 1 215 ? -14.289 -1.519 28.768 1.00 93.06 215 GLU A CA 1
ATOM 1649 C C . GLU A 1 215 ? -13.882 -0.044 28.694 1.00 93.06 215 GLU A C 1
ATOM 1651 O O . GLU A 1 215 ? -14.751 0.825 28.710 1.00 93.06 215 GLU A O 1
ATOM 1656 N N . ALA A 1 216 ? -12.587 0.232 28.515 1.00 94.44 216 ALA A N 1
ATOM 1657 C CA . ALA A 1 216 ? -12.082 1.594 28.365 1.00 94.44 216 ALA A CA 1
ATOM 1658 C C . ALA A 1 216 ? -12.636 2.274 27.099 1.00 94.44 216 ALA A C 1
ATOM 1660 O O . ALA A 1 216 ? -13.029 3.440 27.138 1.00 94.44 216 ALA A O 1
ATOM 1661 N N . CYS A 1 217 ? -12.743 1.541 25.984 1.00 93.38 217 CYS A N 1
ATOM 1662 C CA . CYS A 1 217 ? -13.375 2.050 24.767 1.00 93.38 217 CYS A CA 1
ATOM 1663 C C . CYS A 1 217 ? -14.869 2.365 24.977 1.00 93.38 217 CYS A C 1
ATOM 1665 O O . CYS A 1 217 ? -15.348 3.372 24.461 1.00 93.38 217 CYS A O 1
ATOM 1667 N N . LEU A 1 218 ? -15.611 1.545 25.734 1.00 93.62 218 LEU A N 1
ATOM 1668 C CA . LEU A 1 218 ? -17.024 1.799 26.053 1.00 93.62 218 LEU A CA 1
ATOM 1669 C C . LEU A 1 218 ? -17.213 3.031 26.941 1.00 93.62 218 LEU A C 1
ATOM 1671 O O . LEU A 1 218 ? -18.170 3.781 26.752 1.00 93.62 218 LEU A O 1
ATOM 1675 N N . GLU A 1 219 ? -16.334 3.238 27.920 1.00 93.81 219 GLU A N 1
ATOM 1676 C CA . GLU A 1 219 ? -16.339 4.457 28.735 1.00 93.81 219 GLU A CA 1
ATOM 1677 C C . GLU A 1 219 ? -16.080 5.682 27.860 1.00 93.81 219 GLU A C 1
ATOM 1679 O O . GLU A 1 219 ? -16.856 6.639 27.897 1.00 93.81 219 GLU A O 1
ATOM 1684 N N . LYS A 1 220 ? -15.079 5.601 26.976 1.00 94.00 220 LYS A N 1
ATOM 1685 C CA . LYS A 1 220 ? -14.773 6.680 26.037 1.00 94.00 220 LYS A CA 1
ATOM 1686 C C . LYS A 1 220 ? -15.917 6.976 25.067 1.00 94.00 220 LYS A C 1
ATOM 1688 O O . LYS A 1 220 ? -16.195 8.137 24.777 1.00 94.00 220 LYS A O 1
ATOM 1693 N N . LEU A 1 221 ? -16.613 5.943 24.599 1.00 93.44 221 LEU A N 1
ATOM 1694 C CA . LEU A 1 221 ? -17.792 6.083 23.746 1.00 93.44 221 LEU A CA 1
ATOM 1695 C C . LEU A 1 221 ? -18.903 6.889 24.438 1.00 93.44 221 LEU A C 1
ATOM 1697 O O . LEU A 1 221 ? -19.489 7.771 23.813 1.00 93.44 221 LEU A O 1
ATOM 1701 N N . LYS A 1 222 ? -19.161 6.633 25.729 1.00 92.38 222 LYS A N 1
ATOM 1702 C CA . LYS A 1 222 ? -20.147 7.392 26.520 1.00 92.38 222 LYS A CA 1
ATOM 1703 C C . LYS A 1 222 ? -19.739 8.852 26.695 1.00 92.38 222 LYS A C 1
ATOM 1705 O O . LYS A 1 222 ? -20.590 9.728 26.600 1.00 92.38 222 LYS A O 1
ATOM 1710 N N . GLU A 1 223 ? -18.452 9.121 26.920 1.00 92.81 223 GLU A N 1
ATOM 1711 C CA . GLU A 1 223 ? -17.945 10.497 27.000 1.00 92.81 223 GLU A CA 1
ATOM 1712 C C . GLU A 1 223 ? -18.181 11.267 25.692 1.00 92.81 223 GLU A C 1
ATOM 1714 O O . GLU A 1 223 ? -18.620 12.414 25.724 1.00 92.81 223 GLU A O 1
ATOM 1719 N N . PHE A 1 224 ? -17.920 10.646 24.535 1.00 91.62 224 PHE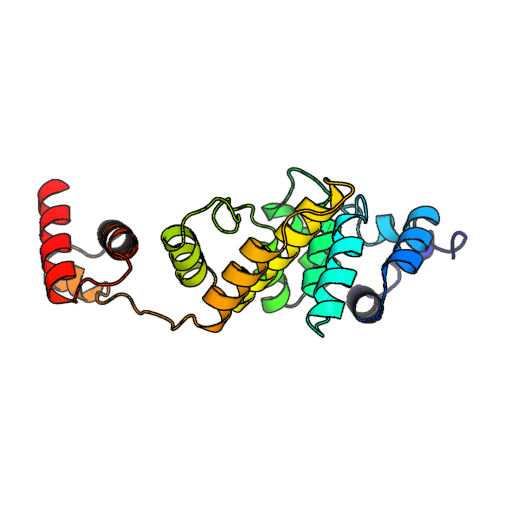 A N 1
ATOM 1720 C CA . PHE A 1 224 ? -18.134 11.292 23.237 1.00 91.62 224 PHE A CA 1
ATOM 1721 C C . PHE A 1 224 ? -19.606 11.484 22.877 1.00 91.62 224 PHE A C 1
ATOM 1723 O O . PHE A 1 224 ? -19.929 12.441 22.175 1.00 91.62 224 PHE A O 1
ATOM 1730 N N . GLU A 1 225 ? -20.484 10.594 23.334 1.00 88.75 225 GLU A N 1
ATOM 1731 C CA . GLU A 1 225 ? -21.927 10.731 23.151 1.00 88.75 225 GLU A CA 1
ATOM 1732 C C . GLU A 1 225 ? -22.476 11.907 23.969 1.00 88.75 225 GLU A C 1
ATOM 1734 O O . GLU A 1 225 ? -23.141 12.771 23.403 1.00 88.75 225 GLU A O 1
ATOM 1739 N N . GLN A 1 226 ? -22.073 12.022 25.237 1.00 85.62 226 GLN A N 1
ATOM 1740 C CA . GLN A 1 226 ? -22.475 13.115 26.132 1.00 85.62 226 GLN A CA 1
ATOM 1741 C C . GLN A 1 226 ? -21.884 14.478 25.748 1.00 85.62 226 GLN A C 1
ATOM 1743 O O . GLN A 1 226 ? -22.469 15.509 26.060 1.00 85.62 226 GLN A O 1
ATOM 1748 N N . ALA A 1 227 ? -20.715 14.499 25.101 1.00 80.94 227 ALA A N 1
ATOM 1749 C CA . ALA A 1 227 ? -20.075 15.724 24.615 1.00 80.94 227 ALA A CA 1
ATOM 1750 C C . ALA A 1 227 ? -20.570 16.172 23.224 1.00 80.94 227 ALA A C 1
ATOM 1752 O O . ALA A 1 227 ? -20.145 17.221 22.739 1.00 80.94 227 ALA A O 1
ATOM 1753 N N . GLY A 1 228 ? -21.385 15.350 22.552 1.00 64.25 228 GLY A N 1
ATOM 1754 C CA . GLY A 1 228 ? -21.928 15.596 21.213 1.00 64.25 228 GLY A CA 1
ATOM 1755 C C . GLY A 1 228 ? -23.379 16.093 21.185 1.00 64.25 228 GLY A C 1
ATOM 1756 O O . GLY A 1 228 ? -23.931 16.193 20.087 1.00 64.25 228 GLY A O 1
ATOM 1757 N N . ASP A 1 229 ? -23.964 16.368 22.353 1.00 48.12 229 ASP A N 1
ATOM 1758 C CA . ASP A 1 229 ? -25.245 17.065 22.564 1.00 48.12 229 ASP A CA 1
ATOM 1759 C C . ASP A 1 229 ? -25.000 18.521 23.011 1.00 48.12 229 ASP A C 1
ATOM 1761 O O . ASP A 1 229 ? -25.818 19.397 22.641 1.00 48.12 229 ASP A O 1
#

Nearest PDB structures (foldseek):
  8cbm-assembly1_E  TM=7.717E-01  e=5.255E-05  Homo sapiens
  2pjq-assembly3_D-3  TM=3.507E-01  e=3.980E+00  Lactiplantibacillus plantarum WCFS1

Secondary structure (DSSP, 8-state):
-GGGGGGGGGS-HHHHHHHHHHHHTSS--HHHHHHHHHTTHHHHH-TT---SHHHHHHHHHHHHHT---HHHHHHHHHHTSTT--HHHHHHHHHHHT--HHHHHHHHHHHS--GGGSTTS-HHHHHHHHHHH-HHHHHHHHHHHHHHHHHHSSS----HHHHHHHHHHHHPPP---S--HHHHHHTTPPSSHHHHHHHHHHHHHHHHTTT---HHHHHHHHHHHHHTT-

Mean predicted aligned error: 7.66 Å